Protein AF-A0A3G8WUS6-F1 (afdb_monomer)

Foldseek 3Di:
DQDALVRLLVLLVVLLVQLVVLLVVLLCLLPPDDDQSLVSLVSNLSSLLSLLLSLLSLLCNLCSRVPPDCPVVVVLNPDSLNSNLSLVLLLLLALDFFACPDPPDDGDPDRDDDDDDDPVSVARSDFDQPPVVSDTDDCRVPADSVNSNRVSRRSVRSSVSSVVLSCVCPDPQDPLLSSLSNNLSNCSVPDPDDSVCSVVSLVVSDDDDPSSNVSSVSSVCNHPVPDDPPDD

Mean predicted aligned error: 8.48 Å

Radius of gyration: 18.55 Å; Cα contacts (8 Å, |Δi|>4): 296; chains: 1; bounding box: 63×30×53 Å

Nearest PDB structures (foldseek):
  8oyy-assembly2_B  TM=2.659E-01  e=2.410E+00  synthetic construct

Solvent-accessible surface area (backbone atoms only — not comparable to full-atom values): 12854 Å² total; per-residue (Å²): 119,71,50,49,48,69,55,35,48,53,50,25,54,51,24,46,52,50,16,53,53,30,40,52,54,14,48,47,37,42,72,70,51,89,69,84,23,54,63,19,25,47,36,31,33,55,14,32,29,25,36,8,49,23,45,56,31,40,33,38,35,65,48,22,80,72,44,86,66,47,66,64,61,60,53,50,73,70,35,64,68,60,16,36,54,38,23,61,56,36,46,68,37,20,62,60,74,47,77,67,90,44,102,82,55,75,82,79,88,70,85,77,87,75,82,70,86,58,75,67,70,82,47,64,63,51,74,55,59,41,84,88,76,72,42,77,55,71,58,72,88,80,52,52,58,66,56,35,37,31,57,50,53,32,50,52,34,37,46,51,46,52,51,54,50,50,52,52,66,73,45,94,61,54,70,50,25,47,28,36,56,11,51,50,44,31,48,63,71,74,46,99,73,56,74,88,44,48,68,59,55,49,59,71,66,54,69,94,48,68,52,28,40,49,35,46,52,51,43,47,43,52,36,47,74,84,63,75,84,80,78,130

pLDDT: mean 80.22, std 19.55, range [31.06, 98.5]

Sequence (232 aa):
MNLEKREVLALYNATIDNCFELFKASMHMATSYEGKKYVSLGIAELALEELGKSYSLLAAYSIAHKISNWKLFWKEWRSHDLKASRGFLYEFFCTIRIELNNLTDPLLTEIIPRGKFSVEKEMAFYVDIDKSSRKIHIPGEHISDEEAISRVFSLFGLLNPALKIKDWLNSEEPDQFKNAISDYAYTVLVENVYQQDVPEILDKLKNLDDDYNRALDEIWNLFNPSKPNMEL

Structure (mmCIF, N/CA/C/O backbone):
data_AF-A0A3G8WUS6-F1
#
_entry.id   AF-A0A3G8WUS6-F1
#
loop_
_atom_site.group_PDB
_atom_site.id
_atom_site.type_symbol
_atom_site.label_atom_id
_atom_site.label_alt_id
_atom_site.label_comp_id
_atom_site.label_asym_id
_atom_site.label_entity_id
_atom_site.label_seq_id
_atom_site.pdbx_PDB_ins_code
_atom_site.Cartn_x
_atom_site.Cartn_y
_atom_site.Cartn_z
_atom_site.occupancy
_atom_site.B_iso_or_equiv
_atom_site.auth_seq_id
_atom_site.auth_comp_id
_atom_site.auth_asym_id
_atom_site.auth_atom_id
_atom_site.pdbx_PDB_model_num
ATOM 1 N N . MET A 1 1 ? -9.251 2.735 -21.585 1.00 64.19 1 MET A N 1
ATOM 2 C CA . MET A 1 1 ? -8.479 3.862 -21.030 1.00 64.19 1 MET A CA 1
ATOM 3 C C . MET A 1 1 ? -7.154 3.285 -20.598 1.00 64.19 1 MET A C 1
ATOM 5 O O . MET A 1 1 ? -7.187 2.337 -19.822 1.00 64.19 1 MET A O 1
ATOM 9 N N . ASN A 1 2 ? -6.056 3.767 -21.172 1.00 81.50 2 ASN A N 1
ATOM 10 C CA . ASN A 1 2 ? -4.703 3.382 -20.777 1.00 81.50 2 ASN A CA 1
ATOM 11 C C . ASN A 1 2 ? -4.200 4.483 -19.849 1.00 81.50 2 ASN A C 1
ATOM 13 O O . ASN A 1 2 ? -4.357 5.645 -20.210 1.00 81.50 2 ASN A O 1
ATOM 17 N N . LEU A 1 3 ? -3.681 4.122 -18.677 1.00 86.94 3 LEU A N 1
ATOM 18 C CA . LEU A 1 3 ? -3.080 5.085 -17.759 1.00 86.94 3 LEU A CA 1
ATOM 19 C C . LEU A 1 3 ? -1.574 5.164 -18.001 1.00 86.94 3 LEU A C 1
ATOM 21 O O . LEU A 1 3 ? -0.899 4.139 -18.116 1.00 86.94 3 LEU A O 1
ATOM 25 N N . GLU A 1 4 ? -1.044 6.377 -18.038 1.00 91.19 4 GLU A N 1
ATOM 26 C CA . GLU A 1 4 ? 0.390 6.647 -18.018 1.00 91.19 4 GLU A CA 1
ATOM 27 C C . GLU A 1 4 ? 0.944 6.578 -16.584 1.00 91.19 4 GLU A C 1
ATOM 29 O O . GLU A 1 4 ? 0.210 6.758 -15.609 1.00 91.19 4 GLU A O 1
ATOM 34 N N . LYS A 1 5 ? 2.266 6.395 -16.429 1.00 92.50 5 LYS A N 1
ATOM 35 C CA . LYS A 1 5 ? 2.922 6.362 -15.103 1.00 92.50 5 LYS A CA 1
ATOM 36 C C . LYS A 1 5 ? 2.578 7.583 -14.244 1.00 92.50 5 LYS A C 1
ATOM 38 O O . LYS A 1 5 ? 2.320 7.442 -13.053 1.00 92.50 5 LYS A O 1
ATOM 43 N N . ARG A 1 6 ? 2.532 8.777 -14.850 1.00 94.12 6 ARG A N 1
ATOM 44 C CA . ARG A 1 6 ? 2.175 10.023 -14.149 1.00 94.12 6 ARG A CA 1
ATOM 45 C C . ARG A 1 6 ? 0.747 10.008 -13.600 1.00 94.12 6 ARG A C 1
ATOM 47 O O . ARG A 1 6 ? 0.508 10.546 -12.526 1.00 94.12 6 ARG A O 1
ATOM 54 N N . GLU A 1 7 ? -0.191 9.383 -14.310 1.00 95.06 7 GLU A N 1
ATOM 55 C CA . GLU A 1 7 ? -1.587 9.282 -13.876 1.00 95.06 7 GLU A CA 1
ATOM 56 C C . GLU A 1 7 ? -1.714 8.260 -12.746 1.00 95.06 7 GLU A C 1
ATOM 58 O O . GLU A 1 7 ? -2.402 8.517 -11.761 1.00 95.06 7 GLU A O 1
ATOM 63 N N . VAL A 1 8 ? -0.990 7.139 -12.842 1.00 96.12 8 VAL A N 1
ATOM 64 C CA . VAL A 1 8 ? -0.901 6.150 -11.759 1.00 96.12 8 VAL A CA 1
ATOM 65 C C . VAL A 1 8 ? -0.289 6.769 -10.500 1.00 96.12 8 VAL A C 1
ATOM 67 O O . VAL A 1 8 ? -0.834 6.573 -9.417 1.00 96.12 8 VAL A O 1
ATOM 70 N N . LEU A 1 9 ? 0.775 7.569 -10.629 1.00 97.25 9 LEU A N 1
ATOM 71 C CA . LEU A 1 9 ? 1.388 8.280 -9.501 1.00 97.25 9 LEU A CA 1
ATOM 72 C C . LEU A 1 9 ? 0.441 9.311 -8.878 1.00 97.25 9 LEU A C 1
ATOM 74 O O . LEU A 1 9 ? 0.326 9.382 -7.657 1.00 97.25 9 LEU A O 1
ATOM 78 N N . ALA A 1 10 ? -0.270 10.088 -9.697 1.00 98.00 10 ALA A N 1
ATOM 79 C CA . ALA A 1 10 ? -1.244 11.056 -9.200 1.00 98.00 10 ALA A CA 1
ATOM 80 C C . ALA A 1 10 ? -2.369 10.369 -8.408 1.00 98.00 10 ALA A C 1
ATOM 82 O O . ALA A 1 10 ? -2.734 10.829 -7.325 1.00 98.00 10 ALA A O 1
ATOM 83 N N . LEU A 1 11 ? -2.880 9.240 -8.912 1.00 97.19 11 LEU A N 1
ATOM 84 C CA . LEU A 1 11 ? -3.860 8.424 -8.198 1.00 97.19 11 LEU A CA 1
ATOM 85 C C . LEU A 1 11 ? -3.267 7.839 -6.909 1.00 97.19 11 LEU A C 1
ATOM 87 O O . LEU A 1 11 ? -3.935 7.879 -5.880 1.00 97.19 11 LEU A O 1
ATOM 91 N N . TYR A 1 12 ? -2.027 7.336 -6.949 1.00 98.19 12 TYR A N 1
ATOM 92 C CA . TYR A 1 12 ? -1.339 6.776 -5.782 1.00 98.19 12 TYR A CA 1
ATOM 93 C C . TYR A 1 12 ? -1.263 7.820 -4.666 1.00 98.19 12 TYR A C 1
ATOM 95 O O . TYR A 1 12 ? -1.737 7.581 -3.555 1.00 98.19 12 TYR A O 1
ATOM 103 N N . ASN A 1 13 ? -0.766 9.013 -4.995 1.00 98.44 13 ASN A N 1
ATOM 104 C CA . ASN A 1 13 ? -0.655 10.130 -4.064 1.00 98.44 13 ASN A CA 1
ATOM 105 C C . ASN A 1 13 ? -2.014 10.493 -3.454 1.00 98.44 13 ASN A C 1
ATOM 107 O O . ASN A 1 13 ? -2.124 10.584 -2.234 1.00 98.44 13 ASN A O 1
ATOM 111 N N . ALA A 1 14 ? -3.053 10.621 -4.285 1.00 98.31 14 ALA A N 1
ATOM 112 C CA . ALA A 1 14 ? -4.397 10.952 -3.820 1.00 98.31 14 ALA A CA 1
ATOM 113 C C . ALA A 1 14 ? -4.963 9.895 -2.858 1.00 98.31 14 ALA A C 1
ATOM 115 O O . ALA A 1 14 ? -5.575 10.244 -1.852 1.00 98.31 14 ALA A O 1
ATOM 116 N N . THR A 1 15 ? -4.742 8.606 -3.132 1.00 97.81 15 THR A N 1
ATOM 117 C CA . THR A 1 15 ? -5.201 7.526 -2.243 1.00 97.81 15 THR A CA 1
ATOM 118 C C . THR A 1 15 ? -4.459 7.510 -0.905 1.00 97.81 15 THR A C 1
ATOM 120 O O . THR A 1 15 ? -5.088 7.308 0.131 1.00 97.81 15 THR A O 1
ATOM 123 N N . ILE A 1 16 ? -3.155 7.813 -0.886 1.00 98.12 16 ILE A N 1
ATOM 124 C CA . ILE A 1 16 ? -2.399 7.960 0.368 1.00 98.12 16 ILE A CA 1
ATOM 125 C C . ILE A 1 16 ? -2.900 9.164 1.175 1.00 98.12 16 ILE A C 1
ATOM 127 O O . ILE A 1 16 ? -3.104 9.046 2.381 1.00 98.12 16 ILE A O 1
ATOM 131 N N . ASP A 1 17 ? -3.148 10.301 0.521 1.00 97.94 17 ASP A N 1
ATOM 132 C CA . ASP A 1 17 ? -3.648 11.506 1.192 1.00 97.94 17 ASP A CA 1
ATOM 133 C C . ASP A 1 17 ? -5.046 11.285 1.780 1.00 97.94 17 ASP A C 1
ATOM 135 O O . ASP A 1 17 ? -5.283 11.590 2.949 1.00 97.94 17 ASP A O 1
ATOM 139 N N . ASN A 1 18 ? -5.948 10.656 1.021 1.00 97.69 18 ASN A N 1
ATOM 140 C CA . ASN A 1 18 ? -7.266 10.267 1.522 1.00 97.69 18 ASN A CA 1
ATOM 141 C C . ASN A 1 18 ? -7.161 9.315 2.719 1.00 97.69 18 ASN A C 1
ATOM 143 O O . ASN A 1 18 ? -7.852 9.512 3.719 1.00 97.69 18 ASN A O 1
ATOM 147 N N . CYS A 1 19 ? -6.296 8.298 2.635 1.00 96.62 19 CYS A N 1
ATOM 148 C CA . CYS A 1 19 ? -6.050 7.367 3.733 1.00 96.62 19 CYS A CA 1
ATOM 149 C C . CYS A 1 19 ? -5.601 8.110 4.998 1.00 96.62 19 CYS A C 1
ATOM 151 O O . CYS A 1 19 ? -6.153 7.883 6.074 1.00 96.62 19 CYS A O 1
ATOM 153 N N . PHE A 1 20 ? -4.654 9.042 4.870 1.00 96.06 20 PHE A N 1
ATOM 154 C CA . PHE A 1 20 ? -4.134 9.808 5.997 1.00 96.06 20 PHE A CA 1
ATOM 155 C C . PHE A 1 20 ? -5.192 10.722 6.636 1.00 96.06 20 PHE A C 1
ATOM 157 O O . PHE A 1 20 ? -5.295 10.784 7.864 1.00 96.06 20 PHE A O 1
ATOM 164 N N . GLU A 1 21 ? -6.020 11.401 5.836 1.00 97.31 21 GLU A N 1
ATOM 165 C CA . GLU A 1 21 ? -7.131 12.211 6.356 1.00 97.31 21 GLU A CA 1
ATOM 166 C C . GLU A 1 21 ? -8.190 11.356 7.067 1.00 97.31 21 GLU A C 1
ATOM 168 O O . GLU A 1 21 ? -8.636 11.706 8.164 1.00 97.31 21 GLU A O 1
ATOM 173 N N . LEU A 1 22 ? -8.553 10.203 6.495 1.00 96.06 22 LEU A N 1
ATOM 174 C CA . LEU A 1 22 ? -9.490 9.260 7.112 1.00 96.06 22 LEU A CA 1
ATOM 175 C C . LEU A 1 22 ? -8.925 8.673 8.408 1.00 96.06 22 LEU A C 1
ATOM 177 O O . LEU A 1 22 ? -9.640 8.595 9.406 1.00 96.06 22 LEU A O 1
ATOM 181 N N . PHE A 1 23 ? -7.637 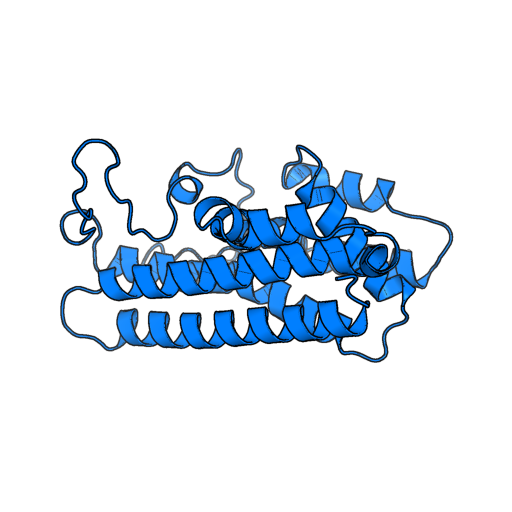8.332 8.437 1.00 94.00 23 PHE A N 1
ATOM 182 C CA . PHE A 1 23 ? -6.955 7.889 9.649 1.00 94.00 23 PHE A CA 1
ATOM 183 C C . PHE A 1 23 ? -7.005 8.959 10.745 1.00 94.00 23 PHE A C 1
ATOM 185 O O . PHE A 1 23 ? -7.402 8.655 11.868 1.00 94.00 23 PHE A O 1
ATOM 192 N N . LYS A 1 24 ? -6.696 10.226 10.432 1.00 93.94 24 LYS A N 1
ATOM 193 C CA . LYS A 1 24 ? -6.814 11.331 11.401 1.00 93.94 24 LYS A CA 1
ATOM 194 C C . LYS A 1 24 ? -8.241 11.494 11.921 1.00 93.94 24 LYS A C 1
ATOM 196 O O . LYS A 1 24 ? -8.433 11.666 13.123 1.00 93.94 24 LYS A O 1
ATOM 201 N N . ALA A 1 25 ? -9.238 11.420 11.041 1.00 93.88 25 ALA A N 1
ATOM 202 C CA . ALA A 1 25 ? -10.644 11.496 11.430 1.00 93.88 25 ALA A CA 1
ATOM 203 C C . ALA A 1 25 ? -11.053 10.322 12.337 1.00 93.88 25 ALA A C 1
ATOM 205 O O . ALA A 1 25 ? -11.724 10.521 13.351 1.00 93.88 25 ALA A O 1
ATOM 206 N N . SER A 1 26 ? -10.603 9.110 12.010 1.00 91.81 26 SER A N 1
ATOM 207 C CA . SER A 1 26 ? -10.824 7.903 12.806 1.00 91.81 26 SER A CA 1
ATOM 208 C C . SER A 1 26 ? -10.168 8.011 14.187 1.00 91.81 26 SER A C 1
ATOM 210 O O . SER A 1 26 ? -10.821 7.790 15.206 1.00 91.81 26 SER A O 1
ATOM 212 N N . MET A 1 27 ? -8.913 8.460 14.241 1.00 89.88 27 MET A N 1
ATOM 213 C CA . MET A 1 27 ? -8.174 8.718 15.478 1.00 89.88 27 MET A CA 1
ATOM 214 C C . MET A 1 27 ? -8.843 9.777 16.349 1.00 89.88 27 MET A C 1
ATOM 216 O O . MET A 1 27 ? -8.963 9.603 17.563 1.00 89.88 27 MET A O 1
ATOM 220 N N . HIS A 1 28 ? -9.314 10.868 15.746 1.00 91.12 28 HIS A N 1
ATOM 221 C CA . HIS A 1 28 ? -10.052 11.901 16.463 1.00 91.12 28 HIS A CA 1
ATOM 222 C C . HIS A 1 28 ? -11.347 11.337 17.062 1.00 91.12 28 HIS A C 1
ATOM 224 O O . HIS A 1 28 ? -11.605 11.533 18.248 1.00 91.12 28 HIS A O 1
ATOM 230 N N . MET A 1 29 ? -12.106 10.556 16.287 1.00 89.44 29 MET A N 1
ATOM 231 C CA . MET A 1 29 ? -13.306 9.868 16.769 1.00 89.44 29 MET A CA 1
ATOM 232 C C . MET A 1 29 ? -12.991 8.910 17.930 1.00 89.44 29 MET A C 1
ATOM 234 O O . MET A 1 29 ? -13.696 8.904 18.932 1.00 89.44 29 MET A O 1
ATOM 238 N N . ALA A 1 30 ? -11.905 8.138 17.838 1.00 86.44 30 ALA A N 1
ATOM 239 C CA . ALA A 1 30 ? -11.518 7.173 18.869 1.00 86.44 30 ALA A CA 1
ATOM 240 C C . ALA A 1 30 ? -11.027 7.836 20.175 1.00 86.44 30 ALA A C 1
ATOM 242 O O . ALA A 1 30 ? -11.173 7.287 21.267 1.00 86.44 30 ALA A O 1
ATOM 243 N N . THR A 1 31 ? -10.425 9.020 20.096 1.00 85.38 31 THR A N 1
ATOM 244 C CA . THR A 1 31 ? -9.782 9.661 21.259 1.00 85.38 31 THR A CA 1
ATOM 245 C C . THR A 1 31 ? -10.619 10.763 21.894 1.00 85.38 31 THR A C 1
ATOM 247 O O . THR A 1 31 ? -10.503 10.981 23.095 1.00 85.38 31 THR A O 1
ATOM 250 N N . SER A 1 32 ? -11.454 11.449 21.112 1.00 84.88 32 SER A N 1
ATOM 251 C CA . SER A 1 32 ? -12.133 12.680 21.537 1.00 84.88 32 SER A CA 1
ATOM 252 C C . SER A 1 32 ? -13.646 12.531 21.707 1.00 84.88 32 SER A C 1
ATOM 254 O O . SER A 1 32 ? -14.268 13.403 22.306 1.00 84.88 32 SER A O 1
ATOM 256 N N . TYR A 1 33 ? -14.257 11.466 21.179 1.00 82.06 33 TYR A N 1
ATOM 257 C CA . TYR A 1 33 ? -15.698 11.248 21.302 1.00 82.06 33 TYR A CA 1
ATOM 258 C C . TYR A 1 33 ? -16.035 10.493 22.596 1.00 82.06 33 TYR A C 1
ATOM 260 O O . TYR A 1 33 ? -15.493 9.417 22.856 1.00 82.06 33 TYR A O 1
ATOM 268 N N . GLU A 1 34 ? -16.945 11.050 23.400 1.00 75.44 34 GLU A N 1
ATOM 269 C CA . GLU A 1 34 ? -17.513 10.376 24.570 1.00 75.44 34 GLU A CA 1
ATOM 270 C C . GLU A 1 34 ? -18.666 9.459 24.137 1.00 75.44 34 GLU A C 1
ATOM 272 O O . GLU A 1 34 ? -19.641 9.902 23.527 1.00 75.44 34 GLU A O 1
ATOM 277 N N . GLY A 1 35 ? -18.567 8.168 24.456 1.00 73.12 35 GLY A N 1
ATOM 278 C CA . GLY A 1 35 ? -19.546 7.155 24.072 1.00 73.12 35 GLY A CA 1
ATOM 279 C C . GLY A 1 35 ? -18.964 6.128 23.106 1.00 73.12 35 GLY A C 1
ATOM 280 O O . GLY A 1 35 ? -17.773 5.869 23.101 1.00 73.12 35 GLY A O 1
ATOM 281 N N . LYS A 1 36 ? -19.826 5.514 22.296 1.00 69.31 36 LYS A N 1
ATOM 282 C CA . LYS A 1 36 ? -19.523 4.341 21.463 1.00 69.31 36 LYS A CA 1
ATOM 283 C C . LYS A 1 36 ? -18.401 4.589 20.435 1.00 69.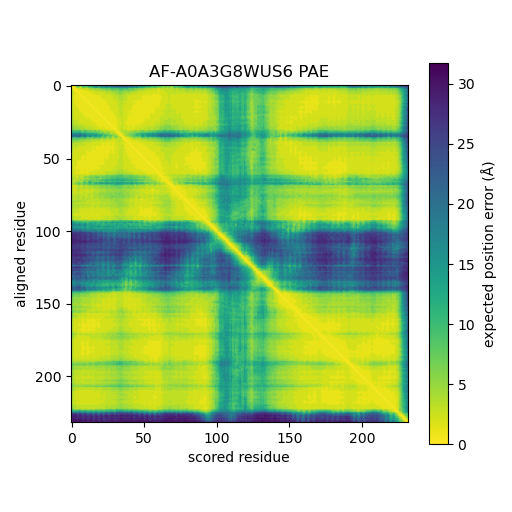31 36 LYS A C 1
ATOM 285 O O . LYS A 1 36 ? -18.679 5.056 19.328 1.00 69.31 36 LYS A O 1
ATOM 290 N N . LYS A 1 37 ? -17.158 4.199 20.751 1.00 80.25 37 LYS A N 1
ATOM 291 C CA . LYS A 1 37 ? -15.988 4.454 19.888 1.00 80.25 37 LYS A CA 1
ATOM 292 C C . LYS A 1 37 ? -15.916 3.592 18.639 1.00 80.25 37 LYS A C 1
ATOM 294 O O . LYS A 1 37 ? -15.211 3.968 17.715 1.00 80.25 37 LYS A O 1
ATOM 299 N N . TYR A 1 38 ? -16.686 2.507 18.538 1.00 77.50 38 TYR A N 1
ATOM 300 C CA . TYR A 1 38 ? -16.677 1.619 17.364 1.00 77.50 38 TYR A CA 1
ATOM 301 C C . TYR A 1 38 ? -16.958 2.330 16.026 1.00 77.50 38 TYR A C 1
ATOM 303 O O . TYR A 1 38 ? -16.646 1.788 14.972 1.00 77.50 38 TYR A O 1
ATOM 311 N N . VAL A 1 39 ? -17.542 3.537 16.029 1.00 80.31 39 VAL A N 1
ATOM 312 C CA . VAL A 1 39 ? -17.723 4.344 14.808 1.00 80.31 39 VAL A CA 1
ATOM 313 C C . VAL A 1 39 ? -16.378 4.732 14.183 1.00 80.31 39 VAL A C 1
ATOM 315 O O . VAL A 1 39 ? -16.282 4.815 12.958 1.00 80.31 39 VAL A O 1
ATOM 318 N N . SER A 1 40 ? -15.325 4.912 14.990 1.00 86.75 40 SER A N 1
ATOM 319 C CA . SER A 1 40 ? -13.970 5.147 14.479 1.00 86.75 40 SER A CA 1
ATOM 320 C C . SER A 1 40 ? -13.507 4.009 13.576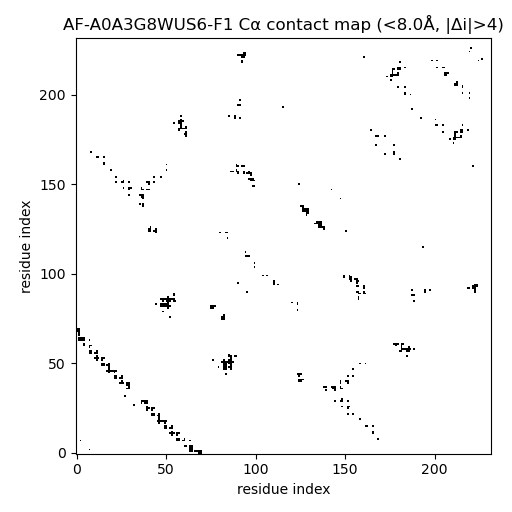 1.00 86.75 40 SER A C 1
ATOM 322 O O . SER A 1 40 ? -12.829 4.263 12.583 1.00 86.75 40 SER A O 1
ATOM 324 N N . LEU A 1 41 ? -13.936 2.779 13.857 1.00 82.81 41 LEU A N 1
ATOM 325 C CA . LEU A 1 41 ? -13.537 1.600 13.108 1.00 82.81 41 LEU A CA 1
ATOM 326 C C . LEU A 1 41 ? -14.113 1.566 11.689 1.00 82.81 41 LEU A C 1
ATOM 328 O O . LEU A 1 41 ? -13.421 1.165 10.760 1.00 82.81 41 LEU A O 1
ATOM 332 N N . GLY A 1 42 ? -15.322 2.093 11.482 1.00 82.56 42 GLY A N 1
ATOM 333 C CA . GLY A 1 42 ? -15.865 2.275 10.133 1.00 82.56 42 GLY A CA 1
ATOM 334 C C . GLY A 1 42 ? -15.061 3.290 9.312 1.00 82.56 42 GLY A C 1
ATOM 335 O O . GLY A 1 42 ? -14.844 3.101 8.119 1.00 82.56 42 GLY A O 1
ATOM 336 N N . ILE A 1 43 ? -14.566 4.355 9.951 1.00 89.81 43 ILE A N 1
ATOM 337 C CA . ILE A 1 43 ? -13.693 5.344 9.295 1.00 89.81 43 ILE A CA 1
ATOM 338 C C . ILE A 1 43 ? -12.300 4.743 9.037 1.00 89.81 43 ILE A C 1
ATOM 340 O O . ILE A 1 43 ? -11.715 4.980 7.982 1.00 89.81 43 ILE A O 1
ATOM 344 N N . ALA A 1 44 ? -11.791 3.936 9.973 1.00 88.88 44 ALA A N 1
ATOM 345 C CA . ALA A 1 44 ? -10.534 3.203 9.830 1.00 88.88 44 ALA A CA 1
ATOM 346 C C . ALA A 1 44 ? -10.593 2.222 8.655 1.00 88.88 44 ALA A C 1
ATOM 348 O O . ALA A 1 44 ? -9.636 2.118 7.895 1.00 88.88 44 ALA A O 1
ATOM 349 N N . GLU A 1 45 ? -11.733 1.563 8.453 1.00 87.06 45 GLU A N 1
ATOM 350 C CA . GLU A 1 45 ? -11.935 0.670 7.316 1.00 87.06 45 GLU A CA 1
ATOM 351 C C . GLU A 1 45 ? -11.859 1.416 5.982 1.00 87.06 45 GLU A C 1
ATOM 353 O O . GLU A 1 45 ? -11.147 1.000 5.072 1.00 87.06 45 GLU A O 1
ATOM 358 N N . LEU A 1 46 ? -12.507 2.580 5.878 1.00 91.19 46 LEU A N 1
ATOM 359 C CA . LEU A 1 46 ? -12.381 3.420 4.684 1.00 91.19 46 LEU A CA 1
ATOM 360 C C . LEU A 1 46 ? -10.930 3.864 4.455 1.00 91.19 46 LEU A C 1
ATOM 362 O O . LEU A 1 46 ? -10.476 3.897 3.310 1.00 91.19 46 LEU A O 1
ATOM 366 N N . ALA A 1 47 ? -10.189 4.176 5.523 1.00 93.81 47 ALA A N 1
ATOM 367 C CA . ALA A 1 47 ? -8.765 4.483 5.421 1.00 93.81 47 ALA A CA 1
ATOM 368 C C . ALA A 1 47 ? -7.974 3.280 4.880 1.00 93.81 47 ALA A C 1
ATOM 370 O O . ALA A 1 47 ? -7.162 3.441 3.968 1.00 93.81 47 ALA A O 1
ATOM 371 N N . LEU A 1 48 ? -8.241 2.073 5.387 1.00 91.25 48 LEU A N 1
ATOM 372 C CA . LEU A 1 48 ? -7.606 0.837 4.929 1.00 91.25 48 LEU A CA 1
ATOM 373 C C . LEU A 1 48 ? -7.915 0.549 3.454 1.00 91.25 48 LEU A C 1
ATOM 375 O O . LEU A 1 48 ? -7.031 0.138 2.705 1.00 91.25 48 LEU A O 1
ATOM 379 N N . GLU A 1 49 ? -9.143 0.804 3.002 1.00 92.62 49 GLU A N 1
ATOM 380 C CA . GLU A 1 49 ? -9.506 0.665 1.594 1.00 92.62 49 GLU A CA 1
ATOM 381 C C . GLU A 1 49 ? -8.733 1.632 0.687 1.00 92.62 49 GLU A C 1
ATOM 383 O O . GLU A 1 49 ? -8.304 1.240 -0.401 1.00 92.62 49 GLU A O 1
ATOM 388 N N . GLU A 1 50 ? -8.558 2.891 1.101 1.00 96.12 50 GLU A N 1
ATOM 389 C CA . GLU A 1 50 ? -7.728 3.857 0.371 1.00 96.12 50 GLU A CA 1
ATOM 390 C C . GLU A 1 50 ? -6.262 3.405 0.322 1.00 96.12 50 GLU A C 1
ATOM 392 O O . GLU A 1 50 ? -5.644 3.439 -0.742 1.00 96.12 50 GLU A O 1
ATOM 397 N N . LEU A 1 51 ? -5.739 2.862 1.423 1.00 95.62 51 LEU A N 1
ATOM 398 C CA . LEU A 1 51 ? -4.403 2.265 1.463 1.00 95.62 51 LEU A CA 1
ATOM 399 C C . LEU A 1 51 ? -4.282 1.037 0.540 1.00 95.62 51 LEU A C 1
ATOM 401 O O . LEU A 1 51 ? -3.287 0.817 -0.143 1.00 95.62 51 LEU A O 1
ATOM 405 N N . GLY A 1 52 ? -5.329 0.227 0.439 1.00 93.88 52 GLY A N 1
ATOM 406 C CA . GLY A 1 52 ? -5.384 -0.881 -0.509 1.00 93.88 52 GLY A CA 1
ATOM 407 C C . GLY A 1 52 ? -5.370 -0.467 -1.976 1.00 93.88 52 GLY A C 1
ATOM 408 O O . GLY A 1 52 ? -4.753 -1.120 -2.831 1.00 93.88 52 GLY A O 1
ATOM 409 N N . LYS A 1 53 ? -6.057 0.637 -2.286 1.00 95.75 53 LYS A N 1
ATOM 410 C CA . LYS A 1 53 ? -6.016 1.252 -3.616 1.00 95.75 53 LYS A CA 1
ATOM 411 C C . LYS A 1 53 ? -4.610 1.753 -3.928 1.00 95.75 53 LYS A C 1
ATOM 413 O O . LYS A 1 53 ? -4.1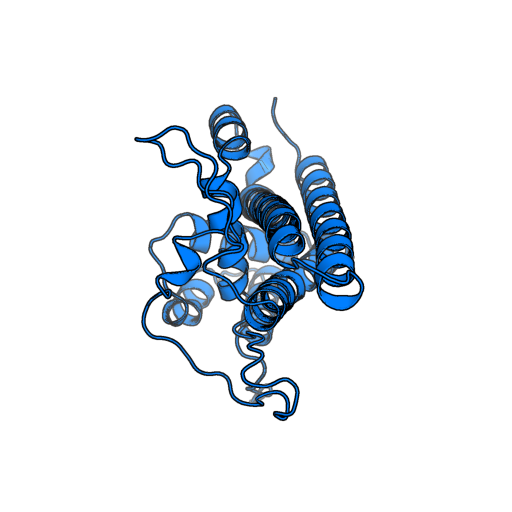33 1.483 -5.031 1.00 95.75 53 LYS A O 1
ATOM 418 N N . SER A 1 54 ? -3.936 2.402 -2.973 1.00 97.88 54 SER A N 1
ATOM 419 C CA . SER A 1 54 ? -2.556 2.861 -3.166 1.00 97.88 54 SER A CA 1
ATOM 420 C C . SER A 1 54 ? -1.623 1.692 -3.468 1.00 97.88 54 SER A C 1
ATOM 422 O O . SER A 1 54 ? -0.863 1.761 -4.430 1.00 97.88 54 SER A O 1
ATOM 424 N N . TYR A 1 55 ? -1.753 0.564 -2.765 1.00 97.38 55 TYR A N 1
ATOM 425 C CA . TYR A 1 55 ? -0.952 -0.628 -3.061 1.00 97.38 55 TYR A CA 1
ATOM 426 C C . TYR A 1 55 ? -1.210 -1.175 -4.475 1.00 97.38 55 TYR A C 1
ATOM 428 O O . TYR A 1 55 ? -0.281 -1.519 -5.205 1.00 97.38 55 TYR A O 1
ATOM 436 N N . SER A 1 56 ? -2.475 -1.205 -4.907 1.00 96.25 56 SER A N 1
ATOM 437 C CA . SER A 1 56 ? -2.838 -1.647 -6.264 1.00 96.25 56 SER A CA 1
ATOM 438 C C . SER A 1 56 ? -2.218 -0.755 -7.348 1.00 96.25 56 SER A C 1
ATOM 440 O O . SER A 1 56 ? -1.814 -1.245 -8.400 1.00 96.25 56 SER A O 1
ATOM 442 N N . LEU A 1 57 ? -2.147 0.557 -7.103 1.00 97.56 57 LEU A N 1
ATOM 443 C CA . LEU A 1 57 ? -1.513 1.521 -8.009 1.00 97.56 57 LEU A CA 1
ATOM 444 C C . LEU A 1 57 ? 0.005 1.373 -8.006 1.00 97.56 57 LEU A C 1
ATOM 446 O O . LEU A 1 57 ? 0.611 1.398 -9.074 1.00 97.56 57 LEU A O 1
ATOM 450 N N . LEU A 1 58 ? 0.601 1.164 -6.829 1.00 98.12 58 LEU A N 1
ATOM 451 C CA . LEU A 1 58 ? 2.028 0.903 -6.680 1.00 98.12 58 LEU A CA 1
ATOM 452 C C . LEU A 1 58 ? 2.446 -0.317 -7.503 1.00 98.12 58 LEU A C 1
ATOM 454 O O . LEU A 1 58 ? 3.369 -0.218 -8.301 1.00 98.12 58 LEU A O 1
ATOM 458 N N . ALA A 1 59 ? 1.717 -1.429 -7.396 1.00 96.56 59 ALA A N 1
ATOM 459 C CA . ALA A 1 59 ? 1.972 -2.646 -8.169 1.00 96.56 59 ALA A CA 1
ATOM 460 C C . ALA A 1 59 ? 1.783 -2.468 -9.690 1.00 96.56 59 ALA A C 1
ATOM 462 O O . ALA A 1 59 ? 2.338 -3.222 -10.483 1.00 96.56 59 ALA A O 1
ATOM 463 N N . ALA A 1 60 ? 0.992 -1.485 -10.125 1.00 95.88 60 ALA A N 1
ATOM 464 C CA . ALA A 1 60 ? 0.756 -1.217 -11.543 1.00 95.88 60 ALA A CA 1
ATOM 465 C C . ALA A 1 60 ? 1.705 -0.158 -12.136 1.00 95.88 60 ALA A C 1
ATOM 467 O O . ALA A 1 60 ? 1.710 0.032 -13.353 1.00 95.88 60 ALA A O 1
ATOM 468 N N . TYR A 1 61 ? 2.478 0.552 -11.308 1.00 96.75 61 TYR A N 1
ATOM 469 C CA . TYR A 1 61 ? 3.233 1.740 -11.709 1.00 96.75 61 TYR A CA 1
ATOM 470 C C . TYR A 1 61 ? 4.276 1.466 -12.807 1.00 96.75 61 TYR A C 1
ATOM 472 O O . TYR A 1 61 ? 4.225 2.103 -13.862 1.00 96.75 61 TYR A O 1
ATOM 480 N N . SER A 1 62 ? 5.183 0.502 -12.630 1.00 94.19 62 SER A N 1
ATOM 481 C CA . SER A 1 62 ? 6.250 0.196 -13.599 1.00 94.19 62 SER A CA 1
ATOM 482 C C . SER A 1 62 ? 5.690 -0.291 -14.943 1.00 94.19 62 SER A C 1
ATOM 484 O O . SER A 1 62 ? 6.203 0.055 -16.015 1.00 94.19 62 SER A O 1
ATOM 486 N N . ILE A 1 63 ? 4.582 -1.037 -14.899 1.00 90.12 63 ILE A N 1
ATOM 487 C CA . ILE A 1 63 ? 3.942 -1.676 -16.054 1.00 90.12 63 ILE A CA 1
ATOM 488 C C . ILE A 1 63 ? 2.765 -0.888 -16.638 1.00 90.12 63 ILE A C 1
ATOM 490 O O . ILE A 1 63 ? 2.132 -1.379 -17.570 1.00 90.12 63 ILE A O 1
ATOM 494 N N . ALA A 1 64 ? 2.474 0.327 -16.160 1.00 86.94 64 ALA A N 1
ATOM 495 C CA . ALA A 1 64 ? 1.274 1.082 -16.542 1.00 86.94 64 ALA A CA 1
ATOM 496 C C . ALA A 1 64 ? 1.087 1.189 -18.070 1.00 86.94 64 ALA A C 1
ATOM 498 O O . ALA A 1 64 ? 0.016 0.902 -18.607 1.00 86.94 64 ALA A O 1
ATOM 499 N N . HIS A 1 65 ? 2.180 1.484 -18.780 1.00 81.44 65 HIS A N 1
ATOM 500 C CA . HIS A 1 65 ? 2.237 1.588 -20.242 1.00 81.44 65 HIS A CA 1
ATOM 501 C C . HIS A 1 65 ? 2.055 0.247 -20.981 1.00 81.44 65 HIS A C 1
ATOM 503 O O . HIS A 1 65 ? 1.711 0.239 -22.161 1.00 81.44 65 HIS A O 1
ATOM 509 N N . LYS A 1 66 ? 2.287 -0.887 -20.306 1.00 83.50 66 LYS A N 1
ATOM 510 C CA . LYS A 1 66 ? 2.122 -2.248 -20.848 1.00 83.50 66 LYS A CA 1
ATOM 511 C C . LYS A 1 66 ? 0.701 -2.783 -20.648 1.00 83.50 66 LYS A C 1
ATOM 513 O O . LYS A 1 66 ? 0.307 -3.730 -21.328 1.00 83.50 66 LYS A O 1
ATOM 518 N N . ILE A 1 67 ? -0.085 -2.191 -19.743 1.00 84.38 67 ILE A N 1
ATOM 519 C CA . ILE A 1 67 ? -1.469 -2.601 -19.490 1.00 84.38 67 ILE A CA 1
ATOM 520 C C . ILE A 1 67 ? -2.363 -2.064 -20.611 1.00 84.38 67 ILE A C 1
ATOM 522 O O . ILE A 1 67 ? -2.788 -0.909 -20.617 1.00 84.38 67 ILE A O 1
ATOM 526 N N . SER A 1 68 ? -2.696 -2.946 -21.551 1.00 79.50 68 SER A N 1
ATOM 527 C CA . SER A 1 68 ? -3.587 -2.646 -22.678 1.00 79.50 68 SER A CA 1
ATOM 528 C C . SER A 1 68 ? -5.068 -2.570 -22.286 1.00 79.50 68 SER A C 1
ATOM 530 O O . SER A 1 68 ? -5.883 -2.035 -23.038 1.00 79.50 68 SER A O 1
ATOM 532 N N . ASN A 1 69 ? -5.444 -3.109 -21.118 1.00 83.12 69 ASN A N 1
ATOM 533 C CA . ASN A 1 69 ? -6.824 -3.119 -20.647 1.00 83.12 69 ASN A CA 1
ATOM 534 C C . ASN A 1 69 ? -6.937 -3.038 -19.117 1.00 83.12 69 ASN A C 1
ATOM 536 O O . ASN A 1 69 ? -6.770 -4.023 -18.402 1.00 83.12 69 ASN A O 1
ATOM 540 N N . TRP A 1 70 ? -7.358 -1.874 -18.630 1.00 90.31 70 TRP A N 1
ATOM 541 C CA . TRP A 1 70 ? -7.568 -1.595 -17.208 1.00 90.31 70 TRP A CA 1
ATOM 542 C C . TRP A 1 70 ? -8.902 -2.119 -16.642 1.00 90.31 70 TRP A C 1
ATOM 544 O O . TRP A 1 70 ? -9.238 -1.851 -15.492 1.00 90.31 70 TRP A O 1
ATOM 554 N N . LYS A 1 71 ? -9.707 -2.861 -17.415 1.00 90.00 71 LYS A N 1
ATOM 555 C CA . LYS A 1 71 ? -11.035 -3.329 -16.974 1.00 90.00 71 LYS A CA 1
ATOM 556 C C . LYS A 1 71 ? -10.975 -4.189 -15.710 1.00 90.00 71 LYS A C 1
ATOM 558 O O . LYS A 1 71 ? -11.851 -4.048 -14.860 1.00 90.00 71 LYS A O 1
ATOM 563 N N . LEU A 1 72 ? -9.981 -5.073 -15.597 1.00 86.94 72 LEU A N 1
ATOM 564 C CA . LEU A 1 72 ? -9.819 -5.904 -14.402 1.00 86.94 72 LEU A CA 1
ATOM 565 C C . LEU A 1 72 ? -9.443 -5.042 -13.194 1.00 86.94 72 LEU A C 1
ATOM 567 O O . LEU A 1 72 ? -10.139 -5.100 -12.186 1.00 86.94 72 LEU A O 1
ATOM 571 N N . PHE A 1 73 ? -8.454 -4.159 -13.350 1.00 90.25 73 PHE A N 1
ATOM 572 C CA . PHE A 1 73 ? -8.061 -3.197 -12.321 1.00 90.25 73 PHE A CA 1
ATOM 573 C C . PHE A 1 73 ? -9.261 -2.395 -11.795 1.00 90.25 73 PHE A C 1
ATOM 575 O O . PHE A 1 73 ? -9.516 -2.360 -10.597 1.00 90.25 73 PHE A O 1
ATOM 582 N N . TRP A 1 74 ? -10.082 -1.820 -12.682 1.00 91.12 74 TRP A N 1
ATOM 583 C CA . TRP A 1 74 ? -11.258 -1.042 -12.272 1.00 91.12 74 TRP A CA 1
ATOM 584 C C . TRP A 1 74 ? -12.404 -1.879 -11.700 1.00 91.12 74 TRP A C 1
ATOM 586 O O . TRP A 1 74 ? -13.245 -1.347 -10.973 1.00 91.12 74 TRP A O 1
ATOM 596 N N . LYS A 1 75 ? -12.476 -3.171 -12.034 1.00 89.69 75 LYS A N 1
ATOM 597 C CA . LYS A 1 75 ? -13.406 -4.107 -11.391 1.00 89.69 75 LYS A CA 1
ATOM 598 C C . LYS A 1 75 ? -12.969 -4.358 -9.947 1.00 89.69 75 LYS A C 1
ATOM 600 O O . LYS A 1 75 ? -13.792 -4.257 -9.044 1.00 89.69 75 LYS A O 1
ATOM 605 N N . GLU A 1 76 ? -11.687 -4.641 -9.746 1.00 86.31 76 GLU A N 1
ATOM 606 C CA . GLU A 1 76 ? -11.074 -4.873 -8.436 1.00 86.31 76 GLU A CA 1
ATOM 607 C C . GLU A 1 76 ? -11.126 -3.631 -7.543 1.00 86.31 76 GLU A C 1
ATOM 609 O O . GLU A 1 76 ? -11.466 -3.733 -6.371 1.00 86.31 76 GLU A O 1
ATOM 614 N N . TRP A 1 77 ? -10.938 -2.443 -8.124 1.00 86.00 77 TRP A N 1
ATOM 615 C CA . TRP A 1 77 ? -11.063 -1.146 -7.450 1.00 86.00 77 TRP A CA 1
ATOM 616 C C . TRP A 1 77 ? -12.407 -0.939 -6.729 1.00 86.00 77 TRP A C 1
ATOM 618 O O . TRP A 1 77 ? -12.513 -0.148 -5.793 1.00 86.00 77 TRP A O 1
ATOM 628 N N . ARG A 1 78 ? -13.469 -1.627 -7.166 1.00 86.38 78 ARG A N 1
ATOM 629 C CA . ARG A 1 78 ? -14.814 -1.530 -6.572 1.00 86.38 78 ARG A CA 1
ATOM 630 C C . ARG A 1 78 ? -15.080 -2.585 -5.497 1.00 86.38 78 ARG A C 1
ATOM 632 O O . ARG A 1 78 ? -16.126 -2.525 -4.862 1.00 86.38 78 ARG A O 1
ATOM 639 N N . SER A 1 79 ? -14.179 -3.544 -5.296 1.00 85.50 79 SER A N 1
ATOM 640 C CA . SER A 1 79 ? -14.322 -4.576 -4.268 1.00 85.50 79 SER A CA 1
ATOM 641 C C . SER A 1 79 ? -13.783 -4.059 -2.937 1.00 85.50 79 SER A C 1
ATOM 643 O O . SER A 1 79 ? -12.596 -3.769 -2.829 1.00 85.50 79 SER A O 1
ATOM 645 N N . HIS A 1 80 ? -14.663 -3.909 -1.944 1.00 83.00 80 HIS A N 1
ATOM 646 C CA . HIS A 1 80 ? -14.301 -3.487 -0.585 1.00 83.00 80 HIS A CA 1
ATOM 647 C C . HIS A 1 80 ? -13.279 -4.445 0.033 1.00 83.00 80 HIS A C 1
ATOM 649 O O . HIS A 1 80 ? -12.157 -4.026 0.299 1.00 83.00 80 HIS A O 1
ATOM 655 N N . ASP A 1 81 ? -13.616 -5.735 0.085 1.00 79.56 81 ASP A N 1
ATOM 656 C CA . ASP A 1 81 ? -12.767 -6.797 0.633 1.00 79.56 81 ASP A CA 1
ATOM 657 C C . ASP A 1 81 ? -11.359 -6.798 0.017 1.00 79.56 81 ASP A C 1
ATOM 659 O O . ASP A 1 81 ? -10.360 -6.826 0.731 1.00 79.56 81 ASP A O 1
ATOM 663 N N . LEU A 1 82 ? -11.267 -6.709 -1.316 1.00 82.62 82 LEU A N 1
ATOM 664 C CA . LEU A 1 82 ? -9.985 -6.757 -2.018 1.00 82.62 82 LEU A CA 1
ATOM 665 C C . LEU A 1 82 ? -9.139 -5.499 -1.801 1.00 82.62 82 LEU A C 1
ATOM 667 O O . LEU A 1 82 ? -7.913 -5.581 -1.763 1.00 82.62 82 LEU A O 1
ATOM 671 N N . LYS A 1 83 ? -9.768 -4.323 -1.684 1.00 87.44 83 LYS A N 1
ATOM 672 C CA . LYS A 1 83 ? -9.047 -3.102 -1.313 1.00 87.44 83 LYS A CA 1
ATOM 673 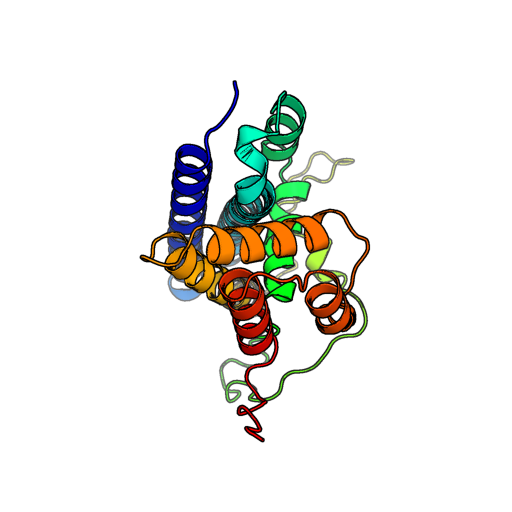C C . LYS A 1 83 ? -8.504 -3.256 0.104 1.00 87.44 83 LYS A C 1
ATOM 675 O O . LYS A 1 83 ? -7.296 -3.193 0.289 1.00 87.44 83 LYS A O 1
ATOM 680 N N . ALA A 1 84 ? -9.366 -3.539 1.074 1.00 82.06 84 ALA A N 1
ATOM 681 C CA . ALA A 1 84 ? -8.968 -3.661 2.470 1.00 82.06 84 ALA A CA 1
ATOM 682 C C . ALA A 1 84 ? -7.833 -4.683 2.666 1.00 82.06 84 ALA A C 1
ATOM 684 O O . ALA A 1 84 ? -6.809 -4.371 3.275 1.00 82.06 84 ALA A O 1
ATOM 685 N N . SER A 1 85 ? -7.943 -5.865 2.045 1.00 83.19 85 SER A N 1
ATOM 686 C CA . SER A 1 85 ? -6.914 -6.908 2.137 1.00 83.19 85 SER A CA 1
ATOM 687 C C . SER A 1 85 ? -5.558 -6.456 1.586 1.00 83.19 85 SER A C 1
ATOM 689 O O . SER A 1 85 ? -4.518 -6.793 2.147 1.00 83.19 85 SER A O 1
ATOM 691 N N . ARG A 1 86 ? -5.547 -5.673 0.498 1.00 89.62 86 ARG A N 1
ATOM 692 C CA . ARG A 1 86 ? -4.311 -5.157 -0.112 1.00 89.62 86 ARG A CA 1
ATOM 693 C C . ARG A 1 86 ? -3.617 -4.108 0.751 1.00 89.62 86 ARG A C 1
ATOM 695 O O . ARG A 1 86 ? -2.399 -4.003 0.674 1.00 89.62 86 ARG A O 1
ATOM 702 N N . GLY A 1 87 ? -4.343 -3.379 1.603 1.00 90.00 87 GLY A N 1
ATOM 703 C CA . GLY A 1 87 ? -3.738 -2.429 2.544 1.00 90.00 87 GLY A CA 1
ATOM 704 C C . GLY A 1 87 ? -2.749 -3.107 3.500 1.00 90.00 87 GLY A C 1
ATOM 705 O O . GLY A 1 87 ? -1.696 -2.555 3.811 1.00 90.00 87 GLY A O 1
ATOM 706 N N . PHE A 1 88 ? -3.016 -4.358 3.885 1.00 86.75 88 PHE A N 1
ATOM 707 C CA . PHE A 1 88 ? -2.115 -5.146 4.730 1.00 86.75 88 PHE A CA 1
ATOM 708 C C . PHE A 1 88 ? -0.825 -5.599 4.036 1.00 86.75 88 PHE A C 1
ATOM 710 O O . PHE A 1 88 ? 0.101 -6.028 4.725 1.00 86.75 88 PHE A O 1
ATOM 717 N N . LEU A 1 89 ? -0.725 -5.504 2.706 1.00 90.62 89 LEU A N 1
ATOM 718 C CA . LEU A 1 89 ? 0.497 -5.871 1.984 1.00 90.62 89 LEU A CA 1
ATOM 719 C C . LEU A 1 89 ? 1.642 -4.876 2.226 1.00 90.62 89 LEU A C 1
ATOM 721 O O . LEU A 1 89 ? 2.800 -5.199 1.970 1.00 90.62 89 LEU A O 1
ATOM 725 N N . TYR A 1 90 ? 1.361 -3.698 2.793 1.00 92.31 90 TYR A N 1
ATOM 726 C CA . TYR A 1 90 ? 2.407 -2.785 3.262 1.00 92.31 90 TYR A CA 1
ATOM 727 C C . TYR A 1 90 ? 3.277 -3.375 4.383 1.00 92.31 90 TYR A C 1
ATOM 729 O O . TYR A 1 90 ? 4.409 -2.935 4.570 1.00 92.31 90 TYR A O 1
ATOM 737 N N . GLU A 1 91 ? 2.833 -4.435 5.060 1.00 87.75 91 GLU A N 1
ATOM 738 C CA . GLU A 1 91 ? 3.671 -5.157 6.026 1.00 87.75 91 GLU A CA 1
ATOM 739 C C . GLU A 1 91 ? 4.835 -5.937 5.401 1.00 87.75 91 GLU A C 1
ATOM 741 O O . GLU A 1 91 ? 5.733 -6.387 6.113 1.00 87.75 91 GLU A O 1
ATOM 746 N N . PHE A 1 92 ? 4.837 -6.115 4.079 1.00 89.81 92 PHE A N 1
ATOM 747 C CA . PHE A 1 92 ? 5.995 -6.643 3.355 1.00 89.81 92 PHE A CA 1
ATOM 748 C C . PHE A 1 92 ? 7.066 -5.573 3.126 1.00 89.81 92 PHE A C 1
ATOM 750 O O . PHE A 1 92 ? 8.175 -5.901 2.724 1.00 89.81 92 PHE A O 1
ATOM 757 N N . PHE A 1 93 ? 6.769 -4.300 3.392 1.00 90.56 93 PHE A N 1
ATOM 758 C CA . PHE A 1 93 ? 7.763 -3.228 3.390 1.00 90.56 93 PHE A CA 1
ATOM 759 C C . PHE A 1 93 ? 8.261 -2.896 4.789 1.00 90.56 93 PHE A C 1
ATOM 761 O O . PHE A 1 93 ? 9.365 -2.394 4.924 1.00 90.56 93 PHE A O 1
ATOM 768 N N . CYS A 1 94 ? 7.462 -3.144 5.826 1.00 82.50 94 CYS A N 1
ATOM 769 C CA . CYS A 1 94 ? 7.837 -2.843 7.198 1.00 82.50 94 CYS A CA 1
ATOM 770 C C . CYS A 1 94 ? 7.182 -3.826 8.166 1.00 82.50 94 CYS A C 1
ATOM 772 O O . CYS A 1 94 ? 5.964 -3.995 8.163 1.00 82.50 94 CYS A O 1
ATOM 774 N N . THR A 1 95 ? 7.989 -4.441 9.027 1.00 68.31 95 THR A N 1
ATOM 775 C CA . THR A 1 95 ? 7.507 -5.352 10.077 1.00 68.31 95 THR A CA 1
ATOM 776 C C . THR A 1 95 ? 6.983 -4.623 11.317 1.00 68.31 95 THR A C 1
ATOM 778 O O . THR A 1 95 ? 6.477 -5.271 12.233 1.00 68.31 95 THR A O 1
ATOM 781 N N . ILE A 1 96 ? 7.078 -3.286 11.360 1.00 64.25 96 ILE A N 1
ATOM 782 C CA . ILE A 1 96 ? 6.600 -2.484 12.488 1.00 64.25 96 ILE A CA 1
ATOM 783 C C . ILE A 1 96 ? 5.083 -2.632 12.599 1.00 64.25 96 ILE A C 1
ATOM 785 O O . ILE A 1 96 ? 4.321 -2.138 11.768 1.00 64.25 96 ILE A O 1
ATOM 789 N N . ARG A 1 97 ? 4.648 -3.265 13.687 1.00 61.09 97 ARG A N 1
ATOM 790 C CA . ARG A 1 97 ? 3.264 -3.231 14.151 1.00 61.09 97 ARG A CA 1
ATOM 791 C C . ARG A 1 97 ? 3.181 -2.457 15.453 1.00 61.09 97 ARG A C 1
ATOM 793 O O . ARG A 1 97 ? 4.048 -2.575 16.313 1.00 61.09 97 ARG A O 1
ATOM 800 N N . ILE A 1 98 ? 2.117 -1.674 15.578 1.00 57.22 98 ILE A N 1
ATOM 801 C CA . ILE A 1 98 ? 1.775 -0.959 16.804 1.00 57.22 98 ILE A CA 1
ATOM 802 C C . ILE A 1 98 ? 0.597 -1.694 17.431 1.00 57.22 98 ILE A C 1
ATOM 804 O O . ILE A 1 98 ? -0.508 -1.658 16.894 1.00 57.22 98 ILE A O 1
ATOM 808 N N . GLU A 1 99 ? 0.853 -2.372 18.546 1.00 54.31 99 GLU A N 1
ATOM 809 C CA . GLU A 1 99 ? -0.162 -3.016 19.380 1.00 54.31 99 GLU A CA 1
ATOM 810 C C . GLU A 1 99 ? -0.205 -2.281 20.728 1.00 54.31 99 GLU A C 1
ATOM 812 O O . GLU A 1 99 ? 0.814 -2.152 21.411 1.00 54.31 99 GLU A O 1
ATOM 817 N N . LEU A 1 100 ? -1.375 -1.755 21.108 1.00 53.66 100 LEU A N 1
ATOM 818 C CA . LEU A 1 100 ? -1.587 -1.178 22.436 1.00 53.66 100 LEU A CA 1
ATOM 819 C C . LEU A 1 100 ? -2.054 -2.291 23.380 1.00 53.66 100 LEU A C 1
ATOM 821 O O . LEU A 1 100 ? -3.246 -2.565 23.472 1.00 53.66 100 LEU A O 1
ATOM 825 N N . ASN A 1 101 ? -1.115 -2.937 24.076 1.00 49.41 101 ASN A N 1
ATOM 826 C CA . ASN A 1 101 ? -1.433 -4.014 25.025 1.00 49.41 101 ASN A CA 1
ATOM 827 C C . ASN A 1 101 ? -1.968 -3.482 26.368 1.00 49.41 101 ASN A C 1
ATOM 829 O O . ASN A 1 101 ? -2.811 -4.121 26.990 1.00 49.41 101 ASN A O 1
ATOM 833 N N . ASN A 1 102 ? -1.519 -2.291 26.781 1.00 49.94 102 ASN A N 1
ATOM 834 C CA . ASN A 1 102 ? -2.081 -1.468 27.855 1.00 49.94 102 ASN A CA 1
ATOM 835 C C . ASN A 1 102 ? -1.762 0.006 27.572 1.00 49.94 102 ASN A C 1
ATOM 837 O O . ASN A 1 102 ? -0.658 0.322 27.137 1.00 49.94 102 ASN A O 1
ATOM 841 N N . LEU A 1 103 ? -2.669 0.930 27.912 1.00 47.38 103 LEU A N 1
ATOM 842 C CA . LEU A 1 103 ? -2.424 2.384 27.814 1.00 47.38 103 LEU A CA 1
ATOM 843 C C . LEU A 1 103 ? -1.247 2.872 28.686 1.00 47.38 103 LEU A C 1
ATOM 845 O O . LEU A 1 103 ? -0.786 4.000 28.526 1.00 47.38 103 LEU A O 1
ATOM 849 N N . THR A 1 104 ? -0.789 2.041 29.624 1.00 47.34 104 THR A N 1
ATOM 850 C CA . THR A 1 104 ? 0.328 2.310 30.537 1.00 47.34 104 THR A CA 1
ATOM 851 C C . THR A 1 104 ? 1.599 1.538 30.197 1.00 47.34 104 THR A C 1
ATOM 853 O O . THR A 1 104 ? 2.616 1.773 30.849 1.00 47.34 104 THR A O 1
ATOM 856 N N . ASP A 1 105 ? 1.556 0.603 29.242 1.00 43.69 105 ASP A N 1
ATOM 857 C CA . ASP A 1 105 ? 2.746 -0.170 28.891 1.00 43.69 105 ASP A CA 1
ATOM 858 C C . ASP A 1 105 ? 3.704 0.678 28.042 1.00 43.69 105 ASP A C 1
ATOM 860 O O . ASP A 1 105 ? 3.264 1.418 27.154 1.00 43.69 105 ASP A O 1
ATOM 864 N N . PRO A 1 106 ? 5.024 0.589 28.285 1.00 43.88 106 PRO A N 1
ATOM 865 C CA . PRO A 1 106 ? 6.012 1.152 27.378 1.00 43.88 106 PRO A CA 1
ATOM 866 C C . PRO A 1 106 ? 5.797 0.575 25.977 1.00 43.88 106 PRO A C 1
ATOM 868 O O . PRO A 1 106 ? 5.565 -0.625 25.834 1.00 43.88 106 PRO A O 1
ATOM 871 N N . LEU A 1 107 ? 5.900 1.425 24.950 1.00 46.78 107 LEU A N 1
ATOM 872 C CA . LEU A 1 107 ? 5.945 0.998 23.548 1.00 46.78 107 LEU A CA 1
ATOM 873 C C . LEU A 1 107 ? 6.890 -0.205 23.422 1.00 46.78 107 LEU A C 1
ATOM 875 O O . LEU A 1 107 ? 8.079 -0.084 23.723 1.00 46.78 107 LEU A O 1
ATOM 879 N N . LEU A 1 108 ? 6.351 -1.360 23.023 1.00 42.88 108 LEU A N 1
ATOM 880 C CA . LEU A 1 108 ? 7.138 -2.576 22.847 1.00 42.88 108 LEU A CA 1
ATOM 881 C C . LEU A 1 108 ? 8.250 -2.312 21.826 1.00 42.88 108 LEU A C 1
ATOM 883 O O . LEU A 1 108 ? 7.998 -1.902 20.696 1.00 42.88 108 LEU A O 1
ATOM 887 N N . THR A 1 109 ? 9.491 -2.546 22.246 1.00 37.44 109 THR A N 1
ATOM 888 C CA . THR A 1 109 ? 10.712 -2.342 21.451 1.00 37.44 109 THR A CA 1
ATOM 889 C C . THR A 1 109 ? 11.118 -3.569 20.632 1.00 37.44 109 THR A C 1
ATOM 891 O O . THR A 1 109 ? 12.177 -3.558 20.010 1.00 37.44 109 THR A O 1
ATOM 894 N N . GLU A 1 110 ? 10.323 -4.643 20.640 1.00 36.72 110 GLU A N 1
ATOM 895 C CA . GLU A 1 110 ? 10.687 -5.922 20.025 1.00 36.72 110 GLU A CA 1
ATOM 896 C C . GLU A 1 110 ? 9.791 -6.269 18.829 1.00 36.72 110 GLU A C 1
ATOM 898 O O . GLU A 1 110 ? 8.563 -6.253 18.910 1.00 36.72 110 GLU A O 1
ATOM 903 N N . ILE A 1 111 ? 10.432 -6.612 17.708 1.00 40.97 111 ILE A N 1
ATOM 904 C CA . ILE A 1 111 ? 9.783 -7.152 16.510 1.00 40.97 111 ILE A CA 1
ATOM 905 C C . ILE A 1 111 ? 9.436 -8.615 16.801 1.00 40.97 111 ILE A C 1
ATOM 907 O O . ILE A 1 111 ? 10.334 -9.450 16.896 1.00 40.97 111 ILE A O 1
ATOM 911 N N . ILE A 1 112 ? 8.148 -8.942 16.928 1.00 43.53 112 ILE A N 1
ATOM 912 C CA . ILE A 1 112 ? 7.686 -10.330 17.074 1.00 43.53 112 ILE A CA 1
ATOM 913 C C . ILE A 1 112 ? 7.291 -10.858 15.684 1.00 43.53 112 ILE A C 1
ATOM 915 O O . ILE A 1 112 ? 6.205 -10.524 15.199 1.00 43.53 112 ILE A O 1
ATOM 919 N N . PRO A 1 113 ? 8.121 -11.679 15.009 1.00 39.78 113 PRO A N 1
ATOM 920 C CA . PRO A 1 113 ? 7.711 -12.327 13.768 1.00 39.78 113 PRO A CA 1
ATOM 921 C C . PRO A 1 113 ? 6.554 -13.295 14.058 1.00 39.78 113 PRO A C 1
ATOM 923 O O . PRO A 1 113 ? 6.717 -14.266 14.801 1.00 39.78 113 PRO A O 1
ATOM 926 N N . ARG A 1 114 ? 5.365 -13.045 13.491 1.00 45.75 114 ARG A N 1
ATOM 927 C CA . ARG A 1 114 ? 4.242 -13.991 13.598 1.00 45.75 114 ARG A CA 1
ATOM 928 C C . ARG A 1 114 ? 4.392 -15.129 12.593 1.00 45.75 114 ARG A C 1
ATOM 930 O O . ARG A 1 114 ? 4.689 -14.920 11.422 1.00 45.75 114 ARG A O 1
ATOM 937 N N . GLY A 1 115 ? 4.057 -16.335 13.048 1.00 36.47 115 GLY A N 1
ATOM 938 C CA . GLY A 1 115 ? 3.616 -17.414 12.173 1.00 36.47 115 GLY A CA 1
ATOM 939 C C . GLY A 1 115 ? 2.149 -17.211 11.796 1.00 36.47 115 GLY A C 1
ATOM 940 O O . GLY A 1 115 ? 1.314 -17.100 12.685 1.00 36.47 115 GLY A O 1
ATOM 941 N N . LYS A 1 116 ? 1.876 -17.201 10.483 1.00 36.44 116 LYS A N 1
ATOM 942 C CA . LYS A 1 116 ? 0.575 -17.032 9.802 1.00 36.44 116 LYS A CA 1
ATOM 943 C C . LYS A 1 116 ? -0.220 -15.768 10.185 1.00 36.44 116 LYS A C 1
ATOM 945 O O . LYS A 1 116 ? -0.371 -15.399 11.344 1.00 36.44 116 LYS A O 1
ATOM 950 N N . PHE A 1 117 ? -0.741 -15.103 9.151 1.00 39.25 117 PHE A N 1
ATOM 951 C CA . PHE A 1 117 ? -1.628 -13.942 9.250 1.00 39.25 117 PHE A CA 1
ATOM 952 C C . PHE A 1 117 ? -2.747 -14.236 10.257 1.00 39.25 117 PHE A C 1
ATOM 954 O O . PHE A 1 117 ? -3.457 -15.228 10.101 1.00 39.25 117 PHE A O 1
ATOM 961 N N . SER A 1 118 ? -2.872 -13.437 11.323 1.00 35.66 118 SER A N 1
ATOM 962 C CA . SER A 1 118 ? -3.924 -13.682 12.305 1.00 35.66 118 SER A CA 1
ATOM 963 C C . SER A 1 118 ? -5.291 -13.474 11.688 1.00 35.66 118 SER A C 1
ATOM 965 O O . SER A 1 118 ? -5.502 -12.570 10.884 1.00 35.66 118 SER A O 1
ATOM 967 N N . VAL A 1 119 ? -6.214 -14.315 12.138 1.00 34.78 119 VAL A N 1
ATOM 968 C CA . VAL A 1 119 ? -7.650 -14.335 11.838 1.00 34.78 119 VAL A CA 1
ATOM 969 C C . VAL A 1 119 ? -8.304 -12.943 11.961 1.00 34.78 119 VAL A C 1
ATOM 971 O O . VAL A 1 119 ? -9.310 -12.673 11.318 1.00 34.78 119 VAL A O 1
ATOM 974 N N . GLU A 1 120 ? -7.690 -12.014 12.701 1.00 38.16 120 GLU A N 1
ATOM 975 C CA . GLU A 1 120 ? -8.073 -10.595 12.795 1.00 38.16 120 GLU A CA 1
ATOM 976 C C . GLU A 1 120 ? -7.997 -9.838 11.458 1.00 38.16 120 GLU A C 1
ATOM 978 O O . GLU A 1 120 ? -8.716 -8.867 11.280 1.00 38.16 120 GLU A O 1
ATOM 983 N N . LYS A 1 121 ? -7.176 -10.280 10.497 1.00 42.38 121 LYS A N 1
ATOM 984 C CA . LYS A 1 121 ? -7.089 -9.684 9.150 1.00 42.38 121 LYS A CA 1
ATOM 985 C C . LYS A 1 121 ? -8.110 -10.224 8.154 1.00 42.38 121 LYS A C 1
ATOM 987 O O . LYS A 1 121 ? -8.293 -9.626 7.098 1.00 42.38 121 LYS A O 1
ATOM 992 N N . GLU A 1 122 ? -8.782 -11.329 8.475 1.00 36.12 122 GLU A N 1
ATOM 993 C CA . GLU A 1 122 ? -9.928 -11.815 7.691 1.00 36.12 122 GLU A CA 1
ATOM 994 C C . GLU A 1 122 ? -11.213 -11.038 8.021 1.00 36.12 122 GLU A C 1
ATOM 996 O O . GLU A 1 122 ? -12.229 -11.187 7.346 1.00 36.12 122 GLU A O 1
ATOM 1001 N N . MET A 1 123 ? -11.148 -10.156 9.022 1.00 44.47 123 MET A N 1
ATOM 1002 C CA . MET A 1 123 ? -12.195 -9.221 9.391 1.00 44.47 123 MET A CA 1
ATOM 1003 C C . MET A 1 123 ? -11.597 -7.813 9.398 1.00 44.47 123 MET A C 1
ATOM 1005 O O . MET A 1 123 ? -11.037 -7.374 10.395 1.00 44.47 123 MET A O 1
ATOM 1009 N N . ALA A 1 124 ? -11.709 -7.116 8.268 1.00 49.34 124 ALA A N 1
ATOM 1010 C CA . ALA A 1 124 ? -11.734 -5.655 8.170 1.00 49.34 124 ALA A CA 1
ATOM 1011 C C . ALA A 1 124 ? -12.170 -4.945 9.480 1.00 49.34 124 ALA A C 1
ATOM 1013 O O . ALA A 1 124 ? -12.966 -5.491 10.250 1.00 49.34 124 ALA A O 1
ATOM 1014 N N . PHE A 1 125 ? -11.739 -3.695 9.705 1.00 56.25 125 PHE A N 1
ATOM 1015 C CA . PHE A 1 125 ? -12.066 -2.877 10.889 1.00 56.25 125 PHE A CA 1
ATOM 1016 C C . PHE A 1 125 ? -13.588 -2.722 11.147 1.00 56.25 125 PHE A C 1
ATOM 1018 O O . PHE A 1 125 ? -13.987 -2.343 12.239 1.00 56.25 125 PHE A O 1
ATOM 1025 N N . TYR A 1 126 ? -14.429 -3.210 10.234 1.00 57.06 126 TYR A N 1
ATOM 1026 C CA . TYR A 1 126 ? -15.759 -3.800 10.451 1.00 57.06 126 TYR A CA 1
ATOM 1027 C C . TYR A 1 126 ? -16.923 -2.870 10.130 1.00 57.06 126 TYR A C 1
ATOM 1029 O O . TYR A 1 126 ? -17.244 -1.950 10.877 1.00 57.06 126 TYR A O 1
ATOM 1037 N N . VAL A 1 127 ? -17.642 -3.248 9.070 1.00 47.25 127 VAL A N 1
ATOM 1038 C CA . VAL A 1 127 ? -19.109 -3.291 9.001 1.00 47.25 127 VAL A CA 1
ATOM 1039 C C . VAL A 1 127 ? -19.448 -4.513 8.141 1.00 47.25 127 VAL A C 1
ATOM 1041 O O . VAL A 1 127 ? -19.620 -4.390 6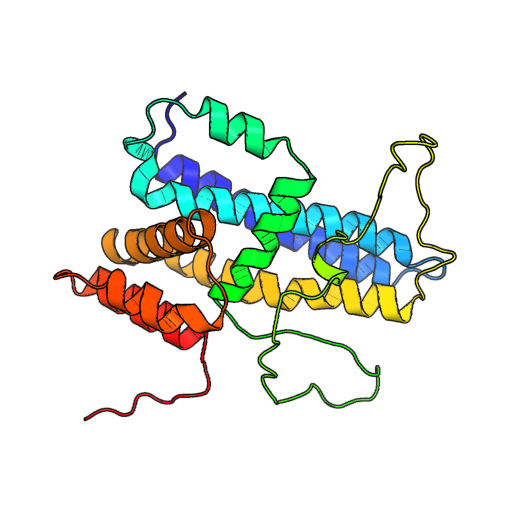.931 1.00 47.25 127 VAL A O 1
ATOM 1044 N N . ASP A 1 128 ? -19.490 -5.713 8.726 1.00 47.25 128 ASP A N 1
ATOM 1045 C CA . ASP A 1 128 ? -19.984 -6.871 7.978 1.00 47.25 128 ASP A CA 1
ATOM 1046 C C . ASP A 1 128 ? -21.515 -6.777 7.876 1.00 47.25 128 ASP A C 1
ATOM 1048 O O . ASP A 1 128 ? -22.235 -6.613 8.870 1.00 47.25 128 ASP A O 1
ATOM 1052 N N . ILE A 1 129 ? -22.022 -6.831 6.647 1.00 45.03 129 ILE A N 1
ATOM 1053 C CA . ILE A 1 129 ? -23.437 -7.094 6.416 1.00 45.03 129 ILE A CA 1
ATOM 1054 C C . ILE A 1 129 ? -23.541 -8.603 6.476 1.00 45.03 129 ILE A C 1
ATOM 1056 O O . ILE A 1 129 ? -23.090 -9.279 5.552 1.00 45.03 129 ILE A O 1
ATOM 1060 N N . ASP A 1 130 ? -24.179 -9.129 7.519 1.00 49.56 130 ASP A N 1
ATOM 1061 C CA . ASP A 1 130 ? -24.491 -10.551 7.563 1.00 49.56 130 ASP A CA 1
ATOM 1062 C C . ASP A 1 130 ? -25.296 -10.895 6.301 1.00 49.56 130 ASP A C 1
ATOM 1064 O O . ASP A 1 130 ? -26.466 -10.530 6.154 1.00 49.56 130 ASP A O 1
ATOM 1068 N N . LYS A 1 131 ? -24.646 -11.578 5.352 1.00 52.59 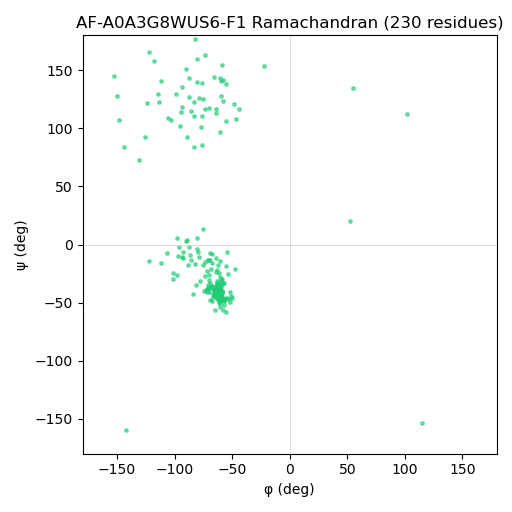131 LYS A N 1
ATOM 1069 C CA . LYS A 1 131 ? -25.218 -11.876 4.032 1.00 52.59 131 LYS A CA 1
ATOM 1070 C C . LYS A 1 131 ? -26.456 -12.769 4.146 1.00 52.59 131 LYS A C 1
ATOM 1072 O O . LYS A 1 131 ? -27.289 -12.762 3.239 1.00 52.59 131 LYS A O 1
ATOM 1077 N N . SER A 1 132 ? -26.595 -13.504 5.253 1.00 54.44 132 SER A N 1
ATOM 1078 C CA . SER A 1 132 ? -27.736 -14.371 5.539 1.00 54.44 132 SER A CA 1
ATOM 1079 C C . SER A 1 132 ? -28.908 -13.607 6.162 1.00 54.44 132 SER A C 1
ATOM 1081 O O . SER A 1 132 ? -30.049 -13.793 5.735 1.00 54.44 132 SER A O 1
ATOM 1083 N N . SER A 1 133 ? -28.647 -12.698 7.109 1.00 55.47 133 SER A N 1
ATOM 1084 C CA . SER A 1 133 ? -29.706 -11.959 7.815 1.00 55.47 133 SER A CA 1
ATOM 1085 C C . SER A 1 133 ? -29.996 -10.566 7.252 1.00 55.47 133 SER A C 1
ATOM 1087 O O . SER A 1 133 ? -30.995 -9.952 7.632 1.00 55.47 133 SER A O 1
ATOM 1089 N N . ARG A 1 134 ? -29.152 -10.064 6.339 1.00 55.12 134 ARG A N 1
ATOM 1090 C CA . ARG A 1 134 ? -29.148 -8.689 5.803 1.00 55.12 134 ARG A CA 1
ATOM 1091 C C . ARG A 1 134 ? -29.118 -7.610 6.892 1.00 55.12 134 ARG A C 1
ATOM 1093 O O . ARG A 1 134 ? -29.515 -6.472 6.641 1.00 55.12 134 ARG A O 1
ATOM 1100 N N . LYS A 1 135 ? -28.685 -7.960 8.104 1.00 53.25 135 LYS A N 1
ATOM 1101 C CA . LYS A 1 135 ? -28.525 -7.014 9.205 1.00 53.25 135 LYS A CA 1
ATOM 1102 C C . LYS A 1 135 ? -27.139 -6.396 9.142 1.00 53.25 135 LYS A C 1
ATOM 1104 O O . LYS A 1 135 ? -26.160 -7.063 8.820 1.00 53.25 135 LYS A O 1
ATOM 1109 N N . ILE A 1 136 ? -27.081 -5.115 9.481 1.00 56.91 136 ILE A N 1
ATOM 1110 C CA . ILE A 1 136 ? -25.820 -4.431 9.741 1.00 56.91 136 ILE A CA 1
ATOM 1111 C C . ILE A 1 136 ? -25.335 -4.938 11.097 1.00 56.91 136 ILE A C 1
ATOM 1113 O O . ILE A 1 136 ? -26.023 -4.734 12.102 1.00 56.91 136 ILE A O 1
ATOM 1117 N N . HIS A 1 137 ? -24.190 -5.619 11.129 1.00 60.62 137 HIS A N 1
ATOM 1118 C CA . HIS A 1 137 ? -23.557 -5.954 12.393 1.00 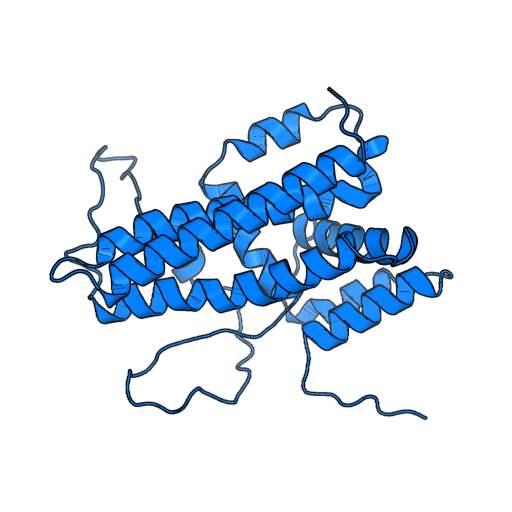60.62 137 HIS A CA 1
ATOM 1119 C C . HIS A 1 137 ? -23.020 -4.665 13.023 1.00 60.62 137 HIS A C 1
ATOM 1121 O O . HIS A 1 137 ? -22.177 -3.985 12.439 1.00 60.62 137 HIS A O 1
ATOM 1127 N N . ILE A 1 138 ? -23.539 -4.304 14.197 1.00 61.19 138 ILE A N 1
ATOM 1128 C CA . ILE A 1 138 ? -23.044 -3.162 14.967 1.00 61.19 138 ILE A CA 1
ATOM 1129 C C . ILE A 1 138 ? -22.030 -3.718 15.972 1.00 61.19 138 ILE A C 1
ATOM 1131 O O . ILE A 1 138 ? -22.444 -4.426 16.888 1.00 61.19 138 ILE A O 1
ATOM 1135 N N . PRO A 1 139 ? -20.732 -3.381 15.865 1.00 58.06 139 PRO A N 1
ATOM 1136 C CA . PRO A 1 139 ? -19.697 -3.982 16.711 1.00 58.06 139 PRO A CA 1
ATOM 1137 C C . PRO A 1 139 ? -19.796 -3.609 18.197 1.00 58.06 139 PRO A C 1
ATOM 1139 O O . PRO A 1 139 ? -19.067 -4.149 19.019 1.00 58.06 139 PRO A O 1
ATOM 1142 N N . GLY A 1 140 ? -20.678 -2.673 18.558 1.00 57.56 140 GLY A N 1
ATOM 1143 C CA . GLY A 1 140 ? -20.743 -2.070 19.889 1.00 57.56 140 GLY A CA 1
ATOM 1144 C C . GLY A 1 140 ? -21.096 -2.997 21.053 1.00 57.56 140 GLY A C 1
ATOM 1145 O O . GLY A 1 140 ? -20.948 -2.565 22.188 1.00 57.56 140 GLY A O 1
ATOM 1146 N N . GLU A 1 141 ? -21.558 -4.226 20.809 1.00 60.69 141 GLU A N 1
ATOM 1147 C CA . GLU A 1 141 ? -21.720 -5.246 21.865 1.00 60.69 141 GLU A CA 1
ATOM 1148 C C . GLU A 1 141 ? -20.489 -6.160 22.009 1.00 60.69 141 GLU A C 1
ATOM 1150 O O . GLU A 1 141 ? -20.383 -6.899 22.986 1.00 60.69 141 GLU A O 1
ATOM 1155 N N . HIS A 1 142 ? -19.551 -6.109 21.058 1.00 65.44 142 HIS A N 1
ATOM 1156 C CA . HIS A 1 142 ? -18.441 -7.062 20.934 1.00 65.44 142 HIS A CA 1
ATOM 1157 C C . HIS A 1 142 ? -17.051 -6.418 20.968 1.00 65.44 142 HIS A C 1
ATOM 1159 O O . HIS A 1 142 ? -16.064 -7.132 21.121 1.00 65.44 142 HIS A O 1
ATOM 1165 N N . ILE A 1 143 ? -16.960 -5.095 20.819 1.00 70.69 143 ILE A N 1
ATOM 1166 C CA . ILE A 1 143 ? -15.697 -4.355 20.786 1.00 70.69 143 ILE A CA 1
ATOM 1167 C C . ILE A 1 143 ? -15.713 -3.277 21.869 1.00 70.69 143 ILE A C 1
ATOM 1169 O O . ILE A 1 143 ? -16.595 -2.416 21.870 1.00 70.69 143 ILE A O 1
ATOM 1173 N N . SER A 1 144 ? -14.739 -3.332 22.784 1.00 75.75 144 SER A N 1
ATOM 1174 C CA . SER A 1 144 ? -14.550 -2.295 23.799 1.00 75.75 144 SER A CA 1
ATOM 1175 C C . SER A 1 144 ? -13.965 -1.020 23.190 1.00 75.75 144 SER A C 1
ATOM 1177 O O . SER A 1 144 ? -13.411 -1.017 22.089 1.00 75.75 144 SER A O 1
ATOM 1179 N N . ASP A 1 145 ? -14.068 0.078 23.925 1.00 79.38 145 ASP A N 1
ATOM 1180 C CA . ASP A 1 145 ? -13.504 1.364 23.529 1.00 79.38 145 ASP A CA 1
ATOM 1181 C C . ASP A 1 145 ? -11.970 1.303 23.388 1.00 79.38 145 ASP A C 1
ATOM 1183 O O . ASP A 1 145 ? -11.406 1.906 22.474 1.00 79.38 145 ASP A O 1
ATOM 1187 N N . GLU A 1 146 ? -11.294 0.540 24.247 1.00 78.25 146 GLU A N 1
ATOM 1188 C CA . GLU A 1 146 ? -9.846 0.306 24.204 1.00 78.25 146 GLU A CA 1
ATOM 1189 C C . GLU A 1 146 ? -9.439 -0.498 22.967 1.00 78.25 146 GLU A C 1
ATOM 1191 O O . GLU A 1 146 ? -8.504 -0.116 22.263 1.00 78.25 146 GLU A O 1
ATOM 1196 N N . GLU A 1 147 ? -10.174 -1.570 22.664 1.00 75.25 147 GLU A N 1
ATOM 1197 C CA . GLU A 1 147 ? -9.953 -2.382 21.467 1.00 75.25 147 GLU A CA 1
ATOM 1198 C C . GLU A 1 147 ? -10.179 -1.551 20.196 1.00 75.25 147 GLU A C 1
ATOM 1200 O O . GLU A 1 147 ? -9.401 -1.635 19.244 1.00 75.25 147 GLU A O 1
ATOM 1205 N N . ALA A 1 148 ? -11.197 -0.682 20.191 1.00 77.94 148 ALA A N 1
ATOM 1206 C CA . ALA A 1 148 ? -11.437 0.225 19.078 1.00 77.94 148 ALA A CA 1
ATOM 1207 C C . ALA A 1 148 ? -10.247 1.173 18.857 1.00 77.94 148 ALA A C 1
ATOM 1209 O O . ALA A 1 148 ? -9.783 1.333 17.730 1.00 77.94 148 ALA A O 1
ATOM 1210 N N . ILE A 1 149 ? -9.712 1.769 19.925 1.00 79.94 149 ILE A N 1
ATOM 1211 C CA . ILE A 1 149 ? -8.529 2.637 19.853 1.00 79.94 149 ILE A CA 1
ATOM 1212 C C . ILE A 1 149 ? -7.311 1.858 19.345 1.00 79.94 149 ILE A C 1
ATOM 1214 O O . ILE A 1 149 ? -6.655 2.317 18.412 1.00 79.94 149 ILE A O 1
ATOM 1218 N N . SER A 1 150 ? -7.032 0.681 19.914 1.00 74.81 150 SER A N 1
ATOM 1219 C CA . SER A 1 150 ? -5.899 -0.173 19.527 1.00 74.81 150 SER A CA 1
ATOM 1220 C C . SER A 1 150 ? -5.920 -0.498 18.032 1.00 74.81 150 SER A C 1
ATOM 1222 O O . SER A 1 150 ? -4.936 -0.289 17.318 1.00 74.81 150 SER A O 1
ATOM 1224 N N . ARG A 1 151 ? -7.090 -0.887 17.519 1.00 76.94 151 ARG A N 1
ATOM 1225 C CA . ARG A 1 151 ? -7.306 -1.150 16.095 1.00 76.94 151 ARG A CA 1
ATOM 1226 C C . ARG A 1 151 ? -7.049 0.069 15.220 1.00 76.94 151 ARG A C 1
ATOM 1228 O O . ARG A 1 151 ? -6.323 -0.055 14.236 1.00 76.94 151 ARG A O 1
ATOM 1235 N N . VAL A 1 152 ? -7.575 1.244 15.571 1.00 82.50 152 VAL A N 1
ATOM 1236 C CA . VAL A 1 152 ? -7.290 2.463 14.795 1.00 82.50 152 VAL A CA 1
ATOM 1237 C C . VAL A 1 152 ? -5.791 2.769 14.806 1.00 82.50 152 VAL A C 1
ATOM 1239 O O . VAL A 1 152 ? -5.229 3.051 13.753 1.00 82.50 152 VAL A O 1
ATOM 1242 N N . PHE A 1 153 ? -5.117 2.654 15.953 1.00 78.75 153 PHE A N 1
ATOM 1243 C CA . PHE A 1 153 ? -3.670 2.873 16.044 1.00 78.75 153 PHE A CA 1
ATOM 1244 C C . PHE A 1 153 ? -2.859 1.901 15.182 1.00 78.75 153 PHE A C 1
ATOM 1246 O O . PHE A 1 153 ? -1.844 2.307 14.617 1.00 78.75 153 PHE A O 1
ATOM 1253 N N . SER A 1 154 ? -3.310 0.656 15.016 1.00 76.69 154 SER A N 1
ATOM 1254 C CA . SER A 1 154 ? -2.607 -0.335 14.190 1.00 76.69 154 SER A CA 1
ATOM 1255 C C . SER A 1 154 ? -2.464 0.085 12.715 1.00 76.69 154 SER A C 1
ATOM 1257 O O . SER A 1 154 ? -1.462 -0.254 12.081 1.00 76.69 154 SER A O 1
ATOM 1259 N N . LEU A 1 155 ? -3.385 0.910 12.183 1.00 81.50 155 LEU A N 1
ATOM 1260 C CA . LEU A 1 155 ? -3.277 1.485 10.831 1.00 81.50 155 LEU A CA 1
ATOM 1261 C C . LEU A 1 155 ? -2.009 2.315 10.639 1.00 81.50 155 LEU A C 1
ATOM 1263 O O . LEU A 1 155 ? -1.481 2.379 9.529 1.00 81.50 155 LEU A O 1
ATOM 1267 N N . PHE A 1 156 ? -1.500 2.935 11.705 1.00 81.50 156 PHE A N 1
ATOM 1268 C CA . PHE A 1 156 ? -0.277 3.725 11.640 1.00 81.50 156 PHE A CA 1
ATOM 1269 C C . PHE A 1 156 ? 0.922 2.879 11.190 1.00 81.50 156 PHE A C 1
ATOM 1271 O O . PHE A 1 156 ? 1.752 3.355 10.416 1.00 81.50 156 PHE A O 1
ATOM 1278 N N . GLY A 1 157 ? 0.981 1.607 11.608 1.00 79.19 157 GLY A N 1
ATOM 1279 C CA . GLY A 1 157 ? 2.027 0.674 11.178 1.00 79.19 157 GLY A CA 1
ATOM 1280 C C . GLY A 1 157 ? 2.025 0.439 9.664 1.00 79.19 157 GLY A C 1
ATOM 1281 O O . GLY A 1 157 ? 3.088 0.349 9.059 1.00 79.19 157 GLY A O 1
ATOM 1282 N N . LEU A 1 158 ? 0.845 0.429 9.036 1.00 86.88 158 LEU A N 1
ATOM 1283 C CA . LEU A 1 158 ? 0.691 0.261 7.585 1.00 86.88 158 LEU A CA 1
ATOM 1284 C C . LEU A 1 158 ? 0.923 1.571 6.815 1.00 86.88 158 LEU A C 1
ATOM 1286 O O . LEU A 1 158 ? 1.474 1.564 5.716 1.00 86.88 158 LEU A O 1
ATOM 1290 N N . LEU A 1 159 ? 0.523 2.703 7.399 1.00 88.81 159 LEU A N 1
ATOM 1291 C CA . LEU A 1 159 ? 0.711 4.035 6.820 1.00 88.81 159 LEU A CA 1
ATOM 1292 C C . LEU A 1 159 ? 2.184 4.446 6.750 1.00 88.81 159 LEU A C 1
ATOM 1294 O O . LEU A 1 159 ? 2.586 5.106 5.794 1.00 88.81 159 LEU A O 1
ATOM 1298 N N . ASN A 1 160 ? 2.990 4.054 7.738 1.00 87.44 160 ASN A N 1
ATOM 1299 C CA . ASN A 1 160 ? 4.402 4.421 7.816 1.00 87.44 160 ASN A CA 1
ATOM 1300 C C . ASN A 1 160 ? 5.209 4.046 6.548 1.00 87.44 160 ASN A C 1
ATOM 1302 O O . ASN A 1 160 ? 5.741 4.950 5.895 1.00 87.44 160 ASN A O 1
ATOM 1306 N N . PRO A 1 161 ? 5.268 2.768 6.113 1.00 92.00 161 PRO A N 1
ATOM 1307 C CA . PRO A 1 161 ? 5.944 2.422 4.863 1.00 92.00 161 PRO A CA 1
ATOM 1308 C C . PRO A 1 161 ? 5.285 3.064 3.635 1.00 92.00 161 PRO A C 1
ATOM 1310 O O . PRO A 1 161 ? 5.980 3.436 2.694 1.00 92.00 161 PRO A O 1
ATOM 1313 N N . ALA A 1 162 ? 3.962 3.245 3.633 1.00 95.81 162 ALA A N 1
ATOM 1314 C CA . ALA A 1 162 ? 3.250 3.829 2.501 1.00 95.81 162 ALA A CA 1
ATOM 1315 C C . ALA A 1 162 ? 3.613 5.307 2.260 1.00 95.81 162 ALA A C 1
ATOM 1317 O O . ALA A 1 162 ? 3.806 5.719 1.112 1.00 95.81 162 ALA A O 1
ATOM 1318 N N . LEU A 1 163 ? 3.770 6.088 3.336 1.00 95.50 163 LEU A N 1
ATOM 1319 C CA . LEU A 1 163 ? 4.261 7.468 3.286 1.00 95.50 163 LEU A CA 1
ATOM 1320 C C . LEU A 1 163 ? 5.725 7.522 2.835 1.00 95.50 163 LEU A C 1
ATOM 1322 O O . LEU A 1 163 ? 6.057 8.307 1.952 1.00 95.50 163 LEU A O 1
ATOM 1326 N N . LYS A 1 164 ? 6.582 6.627 3.342 1.00 95.31 164 LYS A N 1
ATOM 1327 C CA . LYS A 1 164 ? 7.982 6.538 2.896 1.00 95.31 164 LYS A CA 1
ATOM 1328 C C . LYS A 1 164 ? 8.095 6.246 1.395 1.00 95.31 164 LYS A C 1
ATOM 1330 O O . LYS A 1 164 ? 8.869 6.892 0.693 1.00 95.31 164 LYS A O 1
ATOM 1335 N N . ILE A 1 165 ? 7.285 5.316 0.889 1.00 97.81 165 ILE A N 1
ATOM 1336 C CA . ILE A 1 165 ? 7.215 4.999 -0.544 1.00 97.81 165 ILE A CA 1
ATOM 1337 C C . ILE A 1 165 ? 6.664 6.179 -1.345 1.00 97.81 165 ILE A C 1
ATOM 1339 O O . ILE A 1 165 ? 7.147 6.450 -2.443 1.00 97.81 165 ILE A O 1
ATOM 1343 N N . LYS A 1 166 ? 5.685 6.916 -0.805 1.00 98.00 166 LYS A N 1
ATOM 1344 C CA . LYS A 1 166 ? 5.205 8.155 -1.429 1.00 98.00 166 LYS A CA 1
ATOM 1345 C C . LYS A 1 166 ? 6.350 9.148 -1.612 1.00 98.00 166 LYS A C 1
ATOM 1347 O O . LYS A 1 166 ? 6.491 9.682 -2.710 1.00 98.00 166 LYS A O 1
ATOM 1352 N N . ASP A 1 167 ? 7.187 9.349 -0.602 1.00 97.94 167 ASP A N 1
ATOM 1353 C CA . ASP A 1 167 ? 8.339 10.248 -0.709 1.00 97.94 167 ASP A CA 1
ATOM 1354 C C . ASP A 1 167 ? 9.333 9.769 -1.776 1.00 97.94 167 ASP A C 1
ATOM 1356 O O . ASP A 1 167 ? 9.764 10.560 -2.613 1.00 97.94 167 ASP A O 1
ATOM 1360 N N . TRP A 1 168 ? 9.633 8.466 -1.821 1.00 97.69 168 TRP A N 1
ATOM 1361 C CA . TRP A 1 168 ? 10.495 7.872 -2.851 1.00 97.69 168 TRP A CA 1
ATOM 1362 C C . TRP A 1 168 ? 9.953 8.024 -4.278 1.00 97.69 168 TRP A C 1
ATOM 1364 O O . TRP A 1 168 ? 10.712 8.281 -5.208 1.00 97.69 168 TRP A O 1
ATOM 1374 N N . LEU A 1 169 ? 8.643 7.879 -4.486 1.00 97.50 169 LEU A N 1
ATOM 1375 C CA . LEU A 1 169 ? 8.056 8.025 -5.820 1.00 97.50 169 LEU A CA 1
ATOM 1376 C C . LEU A 1 169 ? 7.990 9.485 -6.292 1.00 97.50 169 LEU A C 1
ATOM 1378 O O . LEU A 1 169 ? 8.010 9.728 -7.501 1.00 97.50 169 LEU A O 1
ATOM 1382 N N . ASN A 1 170 ? 7.918 10.445 -5.365 1.00 97.75 170 ASN A N 1
ATOM 1383 C CA . ASN A 1 170 ? 7.843 11.880 -5.665 1.00 97.75 170 ASN A CA 1
ATOM 1384 C C . ASN A 1 170 ? 9.203 12.598 -5.618 1.00 97.75 170 ASN A C 1
ATOM 1386 O O . ASN A 1 170 ? 9.256 13.798 -5.879 1.00 97.75 170 ASN A O 1
ATOM 1390 N N . SER A 1 171 ? 10.288 11.900 -5.287 1.00 97.06 171 SER A 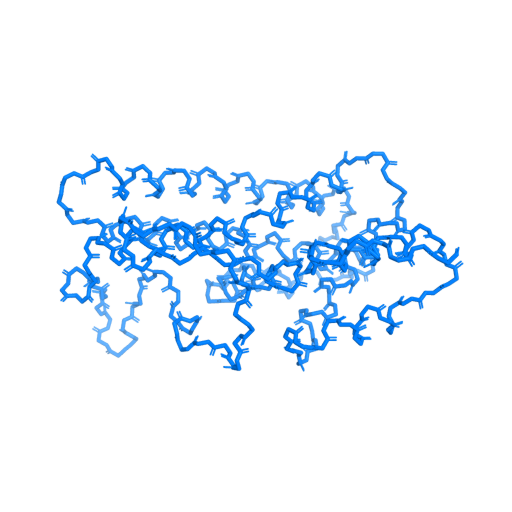N 1
ATOM 1391 C CA . SER A 1 171 ? 11.636 12.466 -5.271 1.00 97.06 171 SER A CA 1
ATOM 1392 C C . SER A 1 171 ? 12.275 12.492 -6.667 1.00 97.06 171 SER A C 1
ATOM 1394 O O . SER A 1 171 ? 11.738 11.959 -7.643 1.00 97.06 171 SER A O 1
ATOM 1396 N N . GLU A 1 172 ? 13.480 13.057 -6.743 1.00 96.25 172 GLU A N 1
ATOM 1397 C CA . GLU A 1 172 ? 14.345 13.042 -7.932 1.00 96.25 172 GLU A CA 1
ATOM 1398 C C . GLU A 1 172 ? 15.026 11.677 -8.170 1.00 96.25 172 GLU A C 1
ATOM 1400 O O . GLU A 1 172 ? 15.962 11.577 -8.961 1.00 96.25 172 GLU A O 1
ATOM 1405 N N . GLU A 1 173 ? 14.579 10.615 -7.487 1.00 97.12 173 GLU A N 1
ATOM 1406 C CA . GLU A 1 173 ? 15.111 9.268 -7.690 1.00 97.12 173 GLU A CA 1
ATOM 1407 C C . GLU A 1 173 ? 14.897 8.791 -9.142 1.00 97.12 173 GLU A C 1
ATOM 1409 O O . GLU A 1 173 ? 13.842 9.075 -9.738 1.00 97.12 173 GLU A O 1
ATOM 1414 N N . PRO A 1 174 ? 15.857 8.040 -9.717 1.00 97.25 174 PRO A N 1
ATOM 1415 C CA . PRO A 1 174 ? 15.761 7.526 -11.077 1.00 97.25 174 PRO A CA 1
ATOM 1416 C C . PRO A 1 174 ? 14.541 6.630 -11.303 1.00 97.25 174 PRO A C 1
ATOM 1418 O O . PRO A 1 174 ? 14.036 5.959 -10.402 1.00 97.25 174 PRO A O 1
ATOM 1421 N N . ASP A 1 175 ? 14.095 6.551 -12.557 1.00 96.31 175 ASP A N 1
ATOM 1422 C CA . ASP A 1 175 ? 12.947 5.724 -12.943 1.00 96.31 175 ASP A CA 1
ATOM 1423 C C . ASP A 1 175 ? 13.133 4.249 -12.561 1.00 96.31 175 ASP A C 1
ATOM 1425 O O . ASP A 1 175 ? 12.159 3.586 -12.217 1.00 96.31 175 ASP A O 1
ATOM 1429 N N . GLN A 1 176 ? 14.367 3.734 -12.596 1.00 97.81 176 GLN A N 1
ATOM 1430 C CA . GLN A 1 176 ? 14.659 2.346 -12.230 1.00 97.81 176 GLN A CA 1
ATOM 1431 C C . GLN A 1 176 ? 14.528 2.087 -10.733 1.00 97.81 176 GLN A C 1
ATOM 1433 O O . GLN A 1 176 ? 13.937 1.079 -10.353 1.00 97.81 176 GLN A O 1
ATOM 1438 N N . PHE A 1 177 ? 14.945 3.042 -9.899 1.00 98.38 177 PHE A N 1
ATOM 1439 C CA . PHE A 1 177 ? 14.693 3.007 -8.460 1.00 98.38 177 PHE A CA 1
ATOM 1440 C C . PHE A 1 177 ? 13.183 2.909 -8.180 1.00 98.38 177 PHE A C 1
ATOM 1442 O O . PHE A 1 177 ? 12.716 2.040 -7.447 1.00 98.38 177 PHE A O 1
ATOM 1449 N N . LYS A 1 178 ? 12.380 3.750 -8.845 1.00 97.94 178 LYS A N 1
ATOM 1450 C CA . LYS A 1 178 ? 10.912 3.758 -8.701 1.00 97.94 178 LYS A CA 1
ATOM 1451 C C . LYS A 1 178 ? 10.257 2.488 -9.261 1.00 97.94 178 LYS A C 1
ATOM 1453 O O . LYS A 1 178 ? 9.283 1.995 -8.689 1.00 97.94 178 LYS A O 1
ATOM 1458 N N . ASN A 1 179 ? 10.782 1.945 -10.362 1.00 97.94 179 ASN A N 1
ATOM 1459 C CA . ASN A 1 179 ? 10.301 0.691 -10.943 1.00 97.94 179 ASN A CA 1
ATOM 1460 C C . ASN A 1 179 ? 10.539 -0.488 -9.996 1.00 97.94 179 ASN A C 1
ATOM 1462 O O . ASN A 1 179 ? 9.623 -1.280 -9.827 1.00 97.94 179 ASN A O 1
ATOM 1466 N N . ALA A 1 180 ? 11.692 -0.565 -9.328 1.00 98.38 180 ALA A N 1
ATOM 1467 C CA . ALA A 1 180 ? 11.993 -1.641 -8.383 1.00 98.38 180 ALA A CA 1
ATOM 1468 C C . ALA A 1 180 ? 10.978 -1.727 -7.237 1.00 98.38 180 ALA A C 1
ATOM 1470 O O . ALA A 1 180 ? 10.514 -2.814 -6.897 1.00 98.38 180 ALA A O 1
ATOM 1471 N N . ILE A 1 181 ? 10.566 -0.580 -6.685 1.00 98.19 181 ILE A N 1
ATOM 1472 C CA . ILE A 1 181 ? 9.533 -0.525 -5.638 1.00 98.19 181 ILE A CA 1
ATOM 1473 C C . ILE A 1 181 ? 8.197 -1.066 -6.168 1.00 98.19 181 ILE A C 1
ATOM 1475 O O . ILE A 1 181 ? 7.509 -1.833 -5.490 1.00 98.19 181 ILE A O 1
ATOM 1479 N N . SER A 1 182 ? 7.834 -0.678 -7.392 1.00 98.38 182 SER A N 1
ATOM 1480 C CA . SER A 1 182 ? 6.617 -1.140 -8.061 1.00 98.38 182 SER A CA 1
ATOM 1481 C C . SER A 1 182 ? 6.651 -2.638 -8.375 1.00 98.38 182 SER A C 1
ATOM 1483 O O . SER A 1 182 ? 5.679 -3.339 -8.101 1.00 98.38 182 SER A O 1
ATOM 1485 N N . ASP A 1 183 ? 7.773 -3.139 -8.887 1.00 97.94 183 ASP A N 1
ATOM 1486 C CA . ASP A 1 183 ? 7.973 -4.539 -9.261 1.00 97.94 183 ASP A CA 1
ATOM 1487 C C . ASP A 1 183 ? 7.995 -5.447 -8.023 1.00 97.94 183 ASP A C 1
ATOM 1489 O O . ASP A 1 183 ? 7.412 -6.536 -8.034 1.00 97.94 183 ASP A O 1
ATOM 1493 N N . TYR A 1 184 ? 8.571 -4.973 -6.914 1.00 98.19 184 TYR A N 1
ATOM 1494 C CA . TYR A 1 184 ? 8.471 -5.635 -5.616 1.00 98.19 184 TYR A CA 1
ATOM 1495 C C . TYR A 1 184 ? 7.018 -5.719 -5.130 1.00 98.19 184 TYR A C 1
ATOM 1497 O O . TYR A 1 184 ? 6.536 -6.810 -4.818 1.00 98.19 184 TYR A O 1
ATOM 1505 N N . ALA A 1 185 ? 6.280 -4.601 -5.145 1.00 97.50 185 ALA A N 1
ATOM 1506 C CA . ALA A 1 185 ? 4.866 -4.588 -4.762 1.00 97.50 185 ALA A CA 1
ATOM 1507 C C . ALA A 1 185 ? 4.011 -5.502 -5.653 1.00 97.50 185 ALA A C 1
ATOM 1509 O O . ALA A 1 185 ? 3.117 -6.194 -5.168 1.00 97.50 185 ALA A O 1
ATOM 1510 N N . TYR A 1 186 ? 4.291 -5.536 -6.958 1.00 96.38 186 TYR A N 1
ATOM 1511 C CA . TYR A 1 186 ? 3.627 -6.441 -7.891 1.00 96.38 186 TYR A CA 1
ATOM 1512 C C . TYR A 1 186 ? 3.904 -7.906 -7.550 1.00 96.38 186 TYR A C 1
ATOM 1514 O O . TYR A 1 186 ? 2.970 -8.704 -7.495 1.00 96.38 186 TYR A O 1
ATOM 1522 N N . THR A 1 187 ? 5.162 -8.251 -7.273 1.00 95.06 187 THR A N 1
ATOM 1523 C CA . THR A 1 187 ? 5.567 -9.618 -6.920 1.00 95.06 187 THR A CA 1
ATOM 1524 C C . THR A 1 187 ? 4.843 -10.093 -5.663 1.00 95.06 187 THR A C 1
ATOM 1526 O O . THR A 1 187 ? 4.215 -11.149 -5.680 1.00 95.06 187 THR A O 1
ATOM 1529 N N . VAL A 1 188 ? 4.825 -9.271 -4.611 1.00 93.06 188 VAL A N 1
ATOM 1530 C CA . VAL A 1 188 ? 4.099 -9.562 -3.364 1.00 93.06 188 VAL A CA 1
ATOM 1531 C C . VAL A 1 188 ? 2.584 -9.666 -3.584 1.00 93.06 188 VAL A C 1
ATOM 1533 O O . VAL A 1 188 ? 1.917 -10.455 -2.921 1.00 93.06 188 VAL A O 1
ATOM 1536 N N . LEU A 1 189 ? 2.023 -8.891 -4.516 1.00 91.38 189 LEU A N 1
ATOM 1537 C CA . LEU A 1 189 ? 0.592 -8.923 -4.823 1.00 91.38 189 LEU A CA 1
ATOM 1538 C C . LEU A 1 189 ? 0.155 -10.206 -5.545 1.00 91.38 189 LEU A C 1
ATOM 1540 O O . LEU A 1 189 ? -0.975 -10.656 -5.344 1.00 91.38 189 LEU A O 1
ATOM 1544 N N . VAL A 1 190 ? 0.988 -10.737 -6.445 1.00 89.19 190 VAL A N 1
ATOM 1545 C CA . VAL A 1 190 ? 0.601 -11.838 -7.347 1.00 89.19 190 VAL A CA 1
ATOM 1546 C C . VAL A 1 190 ? 1.115 -13.207 -6.916 1.00 89.19 190 VAL A C 1
ATOM 1548 O O . VAL A 1 190 ? 0.526 -14.220 -7.299 1.00 89.19 190 VAL A O 1
ATOM 1551 N N . GLU A 1 191 ? 2.201 -13.259 -6.148 1.00 86.94 191 GLU A N 1
ATOM 1552 C CA . GLU A 1 191 ? 2.776 -14.504 -5.654 1.00 86.94 191 GLU A CA 1
ATOM 1553 C C . GLU A 1 191 ? 2.170 -14.882 -4.296 1.00 86.94 191 GLU A C 1
ATOM 1555 O O . GLU A 1 191 ? 1.749 -14.040 -3.506 1.00 86.94 191 GLU A O 1
ATOM 1560 N N . ASN A 1 192 ? 2.109 -16.183 -4.015 1.00 82.38 192 ASN A N 1
ATOM 1561 C CA . ASN A 1 192 ? 1.674 -16.672 -2.711 1.00 82.38 192 ASN A CA 1
ATOM 1562 C C . ASN A 1 192 ? 2.859 -16.644 -1.741 1.00 82.38 192 ASN A C 1
ATOM 1564 O O . ASN A 1 192 ? 3.555 -17.650 -1.597 1.00 82.38 192 ASN A O 1
ATOM 1568 N N . VAL A 1 193 ? 3.093 -15.481 -1.136 1.00 82.56 193 VAL A N 1
ATOM 1569 C CA . VAL A 1 193 ? 4.267 -15.201 -0.301 1.00 82.56 193 VAL A CA 1
ATOM 1570 C C . VAL A 1 193 ? 3.890 -14.865 1.138 1.00 82.56 193 VAL A C 1
ATOM 1572 O O . VAL A 1 193 ? 2.782 -14.419 1.445 1.00 82.56 193 VAL A O 1
ATOM 1575 N N . TYR A 1 194 ? 4.852 -15.048 2.030 1.00 82.81 194 TYR A N 1
ATOM 1576 C CA . TYR A 1 194 ? 4.799 -14.676 3.435 1.00 82.81 194 TYR A CA 1
ATOM 1577 C C . TYR A 1 194 ? 5.946 -13.719 3.777 1.00 82.81 194 TYR A C 1
ATOM 1579 O O . TYR A 1 194 ? 6.918 -13.592 3.038 1.00 82.81 194 TYR A O 1
ATOM 1587 N N . GLN A 1 195 ? 5.868 -13.052 4.931 1.00 82.12 195 GLN A N 1
ATOM 1588 C CA . GLN A 1 195 ? 6.883 -12.072 5.338 1.00 82.12 195 GLN A CA 1
ATOM 1589 C C . GLN A 1 195 ? 8.294 -12.674 5.446 1.00 82.12 195 GLN A C 1
ATOM 1591 O O . GLN A 1 195 ? 9.270 -11.979 5.179 1.00 82.12 195 GLN A O 1
ATOM 1596 N N . GLN A 1 196 ? 8.429 -13.959 5.797 1.00 81.81 196 GLN A N 1
ATOM 1597 C CA . GLN A 1 196 ? 9.739 -14.617 5.823 1.00 81.81 196 GLN A CA 1
ATOM 1598 C C . GLN A 1 196 ? 10.374 -14.803 4.434 1.00 81.81 196 GLN A C 1
ATOM 1600 O O . GLN A 1 196 ? 11.578 -15.031 4.362 1.00 81.81 196 GLN A O 1
ATOM 1605 N N . ASP A 1 197 ? 9.593 -14.675 3.359 1.00 84.88 197 ASP A N 1
ATOM 1606 C CA . ASP A 1 197 ? 10.056 -14.849 1.979 1.00 84.88 197 ASP A CA 1
ATOM 1607 C C . ASP A 1 197 ? 10.629 -13.540 1.400 1.00 84.88 197 ASP A C 1
ATOM 1609 O O . ASP A 1 197 ? 11.253 -13.551 0.343 1.00 84.88 197 ASP A O 1
ATOM 1613 N N . VAL A 1 198 ? 10.479 -12.402 2.099 1.00 88.56 198 VAL A N 1
ATOM 1614 C CA . VAL A 1 198 ? 10.981 -11.083 1.662 1.00 88.56 198 VAL A CA 1
ATOM 1615 C C . VAL A 1 198 ? 12.456 -11.099 1.229 1.00 88.56 198 VAL A C 1
ATOM 1617 O O . VAL A 1 198 ? 12.736 -10.571 0.152 1.00 88.56 198 VAL A O 1
ATOM 1620 N N . PRO A 1 199 ? 13.406 -11.718 1.965 1.00 90.75 199 PRO A N 1
ATOM 1621 C CA . PRO A 1 199 ? 14.796 -11.792 1.515 1.00 90.75 199 PRO A CA 1
ATOM 1622 C C . PRO A 1 199 ? 14.958 -12.492 0.157 1.00 90.75 199 PRO A C 1
ATOM 1624 O O . PRO A 1 199 ? 15.728 -12.028 -0.679 1.00 90.75 199 PRO A O 1
ATOM 1627 N N . GLU A 1 200 ? 14.227 -13.587 -0.072 1.00 92.06 200 GLU A N 1
ATOM 1628 C CA . GLU A 1 200 ? 14.287 -14.360 -1.320 1.00 92.06 200 GLU A CA 1
ATOM 1629 C C . GLU A 1 200 ? 13.664 -13.584 -2.485 1.00 92.06 200 GLU A C 1
ATOM 1631 O O . GLU A 1 200 ? 14.218 -13.560 -3.583 1.00 92.06 200 GLU A O 1
ATOM 1636 N N . ILE A 1 201 ? 12.544 -12.895 -2.242 1.00 94.00 201 ILE A N 1
ATOM 1637 C CA . ILE A 1 201 ? 11.892 -12.037 -3.240 1.00 94.00 201 ILE A CA 1
ATOM 1638 C C . ILE A 1 201 ? 12.841 -10.922 -3.687 1.00 94.00 201 ILE A C 1
ATOM 1640 O O . ILE A 1 201 ? 12.982 -10.677 -4.885 1.00 94.00 201 ILE A O 1
ATOM 1644 N N . LEU A 1 202 ? 13.495 -10.249 -2.736 1.00 96.12 202 LEU A N 1
ATOM 1645 C CA . LEU A 1 202 ? 14.431 -9.167 -3.036 1.00 96.12 202 LEU A CA 1
ATOM 1646 C C . LEU A 1 202 ? 15.637 -9.680 -3.829 1.00 96.12 202 LEU A C 1
ATOM 1648 O O . LEU A 1 202 ? 16.002 -9.061 -4.823 1.00 96.12 202 LEU A O 1
ATOM 1652 N N . ASP A 1 203 ? 16.215 -10.823 -3.452 1.00 96.19 203 ASP A N 1
ATOM 1653 C CA . ASP A 1 203 ? 17.336 -11.422 -4.187 1.00 96.19 203 ASP A CA 1
ATOM 1654 C C . ASP A 1 203 ? 16.944 -11.815 -5.622 1.00 96.19 203 ASP A C 1
ATOM 1656 O O . ASP A 1 203 ? 17.640 -11.476 -6.578 1.00 96.19 203 ASP A O 1
ATOM 1660 N N . LYS A 1 204 ? 15.765 -12.424 -5.798 1.00 96.62 204 LYS A N 1
ATOM 1661 C CA . LYS A 1 204 ? 15.208 -12.795 -7.110 1.00 96.62 204 LYS A CA 1
ATOM 1662 C C . LYS A 1 204 ? 15.000 -11.596 -8.040 1.00 96.62 204 LYS A C 1
ATOM 1664 O O . LYS A 1 204 ? 15.071 -11.757 -9.258 1.00 96.62 204 LYS A O 1
ATOM 1669 N N . LEU A 1 205 ? 14.699 -10.418 -7.492 1.00 97.12 205 LEU A N 1
ATOM 1670 C CA . LEU A 1 205 ? 14.467 -9.201 -8.273 1.00 97.12 205 LEU A CA 1
ATOM 1671 C C . LEU A 1 205 ? 15.758 -8.479 -8.674 1.00 97.12 205 LEU A C 1
ATOM 1673 O O . LEU A 1 205 ? 15.702 -7.648 -9.586 1.00 97.12 205 LEU A O 1
ATOM 1677 N N . LYS A 1 206 ? 16.899 -8.772 -8.033 1.00 97.38 206 LYS A N 1
ATOM 1678 C CA . LYS A 1 206 ? 18.175 -8.121 -8.356 1.00 97.38 206 LYS A CA 1
ATOM 1679 C C . LYS A 1 206 ? 18.546 -8.321 -9.823 1.00 97.38 206 LYS A C 1
ATOM 1681 O O . LYS A 1 206 ? 18.341 -9.383 -10.413 1.00 97.38 206 LYS A O 1
ATOM 1686 N N . ASN A 1 207 ? 19.108 -7.280 -10.425 1.00 96.44 207 ASN A N 1
ATOM 1687 C CA . ASN A 1 207 ? 19.533 -7.286 -11.822 1.00 96.44 207 ASN A CA 1
ATOM 1688 C C . ASN A 1 207 ? 20.848 -6.501 -12.007 1.00 96.44 207 ASN A C 1
ATOM 1690 O O . ASN A 1 207 ? 21.621 -6.371 -11.064 1.00 96.44 207 ASN A O 1
ATOM 1694 N N . LEU A 1 208 ? 21.163 -6.060 -13.228 1.00 96.75 208 LEU A N 1
ATOM 1695 C CA . LEU A 1 208 ? 22.416 -5.352 -13.535 1.00 96.75 208 LEU A CA 1
ATOM 1696 C C . LEU A 1 208 ? 22.339 -3.824 -13.335 1.00 96.75 208 LEU A C 1
ATOM 1698 O O . LEU A 1 208 ? 23.329 -3.146 -13.584 1.00 96.75 208 LEU A O 1
ATOM 1702 N N . ASP A 1 209 ? 21.179 -3.282 -12.960 1.00 98.25 209 ASP A N 1
ATOM 1703 C CA . ASP A 1 209 ? 20.946 -1.850 -12.770 1.00 98.25 209 ASP A CA 1
ATOM 1704 C C . ASP A 1 209 ? 21.153 -1.457 -11.298 1.00 98.25 209 ASP A C 1
ATOM 1706 O O . ASP A 1 209 ? 20.462 -1.942 -10.397 1.00 98.25 209 ASP A O 1
ATOM 1710 N N . ASP A 1 210 ? 22.130 -0.582 -11.055 1.00 97.94 210 ASP A N 1
ATOM 1711 C CA . ASP A 1 210 ? 22.543 -0.193 -9.704 1.00 97.94 210 ASP A CA 1
ATOM 1712 C C . ASP A 1 210 ? 21.441 0.573 -8.952 1.00 97.94 210 ASP A C 1
ATOM 1714 O O . ASP A 1 210 ? 21.250 0.357 -7.754 1.00 97.94 210 ASP A O 1
ATOM 1718 N N . ASP A 1 211 ? 20.673 1.427 -9.638 1.00 98.31 211 ASP A N 1
ATOM 1719 C CA . ASP A 1 211 ? 19.577 2.189 -9.026 1.00 98.31 211 ASP A CA 1
ATOM 1720 C C . ASP A 1 211 ? 18.396 1.291 -8.660 1.00 98.31 211 ASP A C 1
ATOM 1722 O O . ASP A 1 211 ? 17.786 1.460 -7.600 1.00 98.31 211 ASP A O 1
ATOM 1726 N N . TYR A 1 212 ? 18.095 0.309 -9.510 1.00 98.50 212 TYR A N 1
ATOM 1727 C CA . TYR A 1 212 ? 17.102 -0.718 -9.221 1.00 98.50 212 TYR A CA 1
ATOM 1728 C C . TYR A 1 212 ? 17.494 -1.526 -7.978 1.00 98.50 212 TYR A C 1
ATOM 1730 O O . TYR A 1 212 ? 16.699 -1.675 -7.052 1.00 98.50 212 TYR A O 1
ATOM 1738 N N . ASN A 1 213 ? 18.734 -2.019 -7.923 1.00 98.19 213 ASN A N 1
ATOM 1739 C CA . ASN A 1 213 ? 19.218 -2.814 -6.793 1.00 98.19 213 ASN A CA 1
ATOM 1740 C C . ASN A 1 213 ? 19.282 -1.998 -5.495 1.00 98.19 213 ASN A C 1
ATOM 1742 O O . ASN A 1 213 ? 18.893 -2.504 -4.443 1.00 98.19 213 ASN A O 1
ATOM 1746 N N . ARG A 1 214 ? 19.679 -0.721 -5.571 1.00 98.12 214 ARG A N 1
ATOM 1747 C CA . ARG A 1 214 ? 19.677 0.196 -4.425 1.00 98.12 214 ARG A CA 1
ATOM 1748 C C . ARG A 1 214 ? 18.282 0.360 -3.823 1.00 98.12 214 ARG A C 1
ATOM 1750 O O . ARG A 1 214 ? 18.148 0.381 -2.604 1.00 98.12 214 ARG A O 1
ATOM 1757 N N . ALA A 1 215 ? 17.234 0.436 -4.644 1.00 98.06 215 ALA A N 1
ATOM 1758 C CA . ALA A 1 215 ? 15.860 0.469 -4.141 1.00 98.06 215 ALA A CA 1
ATOM 1759 C C . ALA A 1 215 ? 15.474 -0.815 -3.391 1.00 98.06 215 ALA A C 1
ATOM 1761 O O . ALA A 1 215 ? 14.788 -0.744 -2.374 1.00 98.06 215 ALA A O 1
ATOM 1762 N N . LEU A 1 216 ? 15.918 -1.986 -3.861 1.00 98.00 216 LEU A N 1
ATOM 1763 C CA . LEU A 1 216 ? 15.676 -3.254 -3.164 1.00 98.00 216 LEU A CA 1
ATOM 1764 C C . LEU A 1 216 ? 16.381 -3.295 -1.802 1.00 98.00 216 LEU A C 1
ATOM 1766 O O . LEU A 1 216 ? 15.799 -3.772 -0.828 1.00 98.00 216 LEU A O 1
ATOM 1770 N N . ASP A 1 217 ? 17.598 -2.755 -1.717 1.00 96.38 217 ASP A N 1
ATOM 1771 C CA . ASP A 1 217 ? 18.328 -2.640 -0.453 1.00 96.38 217 ASP A CA 1
ATOM 1772 C C . ASP A 1 217 ? 17.629 -1.650 0.509 1.00 96.38 217 ASP A C 1
ATOM 1774 O O . ASP A 1 217 ? 17.505 -1.924 1.703 1.00 96.38 217 ASP A O 1
ATOM 1778 N N . GLU A 1 218 ? 17.070 -0.543 0.009 1.00 96.31 218 GLU A N 1
ATOM 1779 C CA . GLU A 1 218 ? 16.239 0.376 0.808 1.00 96.31 218 GLU A CA 1
ATOM 1780 C C . GLU A 1 218 ? 14.943 -0.284 1.316 1.00 96.31 218 GLU A C 1
ATOM 1782 O O . GLU A 1 218 ? 14.546 -0.075 2.466 1.00 96.31 218 GLU A O 1
ATOM 1787 N N . ILE A 1 219 ? 14.296 -1.124 0.499 1.00 95.88 219 ILE A N 1
ATOM 1788 C CA . ILE A 1 219 ? 13.137 -1.926 0.925 1.00 95.88 219 ILE A CA 1
ATOM 1789 C C . ILE A 1 219 ? 13.546 -2.904 2.030 1.00 95.88 219 ILE A C 1
ATOM 1791 O O . ILE A 1 219 ? 12.830 -3.031 3.025 1.00 95.88 219 ILE A O 1
ATOM 1795 N N . TRP A 1 220 ? 14.705 -3.556 1.901 1.00 93.88 220 TRP A N 1
ATOM 1796 C CA . TRP A 1 220 ? 15.237 -4.429 2.947 1.00 93.88 220 TRP A CA 1
ATOM 1797 C C . TRP A 1 220 ? 15.473 -3.678 4.260 1.00 93.88 220 TRP A C 1
ATOM 1799 O O . TRP A 1 220 ? 15.068 -4.153 5.323 1.00 93.88 220 TRP A O 1
ATOM 1809 N N . ASN A 1 221 ? 16.077 -2.492 4.190 1.00 90.75 221 ASN A N 1
ATOM 1810 C CA . ASN A 1 221 ? 16.342 -1.655 5.359 1.00 90.75 221 ASN A CA 1
ATOM 1811 C C . ASN A 1 221 ? 15.045 -1.199 6.040 1.00 90.75 221 ASN A C 1
ATOM 1813 O O . ASN A 1 221 ? 14.962 -1.184 7.268 1.00 90.75 221 ASN A O 1
ATOM 1817 N N . LEU A 1 222 ? 14.011 -0.870 5.258 1.00 90.06 222 LEU A N 1
ATOM 1818 C CA . LEU A 1 222 ? 12.692 -0.522 5.788 1.00 90.06 222 LEU A CA 1
ATOM 1819 C C . LEU A 1 222 ? 11.990 -1.727 6.441 1.00 90.06 222 LEU A C 1
ATOM 1821 O O . LEU A 1 222 ? 11.326 -1.578 7.472 1.00 90.06 222 LEU A O 1
ATOM 1825 N N . PHE A 1 223 ? 12.161 -2.921 5.867 1.00 88.50 223 PHE A N 1
ATOM 1826 C CA . PHE A 1 223 ? 11.578 -4.163 6.373 1.00 88.50 223 PHE A CA 1
ATOM 1827 C C . PHE A 1 223 ? 12.266 -4.648 7.656 1.00 88.50 223 PHE A C 1
ATOM 1829 O O . PHE A 1 223 ? 11.595 -5.116 8.583 1.00 88.50 223 PHE A O 1
ATOM 1836 N N . ASN A 1 224 ? 13.591 -4.500 7.719 1.00 84.25 224 ASN A N 1
ATOM 1837 C CA . ASN A 1 224 ? 14.454 -4.979 8.793 1.00 84.25 224 ASN A CA 1
ATOM 1838 C C . ASN A 1 224 ? 15.419 -3.878 9.303 1.00 84.25 224 ASN A C 1
ATOM 1840 O O . ASN A 1 224 ? 16.631 -3.955 9.076 1.00 84.25 224 ASN A O 1
ATOM 1844 N N . PRO A 1 225 ? 14.914 -2.877 10.048 1.00 68.44 225 PRO A N 1
ATOM 1845 C CA . PRO A 1 225 ? 15.680 -1.689 10.449 1.00 68.44 225 PRO A CA 1
ATOM 1846 C C . PRO A 1 225 ? 16.792 -1.959 11.481 1.00 68.44 225 PRO A C 1
ATOM 1848 O O . PRO A 1 225 ? 17.572 -1.066 11.805 1.00 68.44 225 PRO A O 1
ATOM 1851 N N . SER A 1 226 ? 16.874 -3.173 12.031 1.00 62.22 226 SER A N 1
ATOM 1852 C CA . SER A 1 226 ? 17.780 -3.552 13.123 1.00 62.22 226 SER A CA 1
ATOM 1853 C C . SER A 1 226 ? 19.146 -4.087 12.672 1.00 62.22 226 SER A C 1
ATOM 1855 O O . SER A 1 226 ? 19.959 -4.452 13.522 1.00 62.22 226 SER A O 1
ATOM 1857 N N . LYS A 1 227 ? 19.449 -4.112 11.366 1.00 51.16 227 LYS A N 1
ATOM 1858 C CA . LYS A 1 227 ? 20.807 -4.383 10.866 1.00 51.16 227 LYS A CA 1
ATOM 1859 C C . LYS A 1 227 ? 21.476 -3.076 10.420 1.00 51.16 227 LYS A C 1
ATOM 1861 O O . LYS A 1 227 ? 21.133 -2.573 9.356 1.00 51.16 227 LYS A O 1
ATOM 1866 N N . PRO A 1 228 ? 22.453 -2.537 11.174 1.00 40.19 228 PRO A N 1
ATOM 1867 C CA . PRO A 1 228 ? 23.387 -1.568 10.616 1.00 40.19 228 PRO A CA 1
ATOM 1868 C C . PRO A 1 228 ? 24.119 -2.239 9.453 1.00 40.19 228 PRO A C 1
ATOM 1870 O O . PRO A 1 228 ? 24.471 -3.418 9.563 1.00 40.19 228 PRO A O 1
ATOM 1873 N N . ASN A 1 229 ? 24.353 -1.504 8.366 1.00 40.59 229 ASN A N 1
ATOM 1874 C CA . ASN A 1 229 ? 25.230 -1.928 7.279 1.00 40.59 229 ASN A CA 1
ATOM 1875 C C . ASN A 1 229 ? 26.536 -2.474 7.874 1.00 40.59 229 ASN A C 1
ATOM 1877 O O . ASN A 1 229 ? 27.344 -1.720 8.413 1.00 40.59 229 ASN A O 1
ATOM 1881 N N . MET A 1 230 ? 26.737 -3.793 7.813 1.00 34.12 230 MET A N 1
ATOM 1882 C CA . MET A 1 230 ? 28.072 -4.357 7.962 1.00 34.12 230 MET A CA 1
ATOM 1883 C C . MET A 1 230 ? 28.780 -4.100 6.638 1.00 34.12 230 MET A C 1
ATOM 1885 O O . MET A 1 230 ? 28.712 -4.914 5.721 1.00 34.12 230 MET A O 1
ATOM 1889 N N . GLU A 1 231 ? 29.372 -2.913 6.532 1.00 33.53 231 GLU A N 1
ATOM 1890 C CA . GLU A 1 231 ? 30.352 -2.604 5.498 1.00 33.53 231 GLU A CA 1
ATOM 1891 C C . GLU A 1 231 ? 31.541 -3.571 5.647 1.00 33.53 231 GLU A C 1
ATOM 1893 O O . GLU A 1 231 ? 32.077 -3.752 6.746 1.00 33.53 231 GLU A O 1
ATOM 1898 N N . LEU A 1 232 ? 31.880 -4.230 4.535 1.00 31.06 232 LEU A N 1
ATOM 1899 C CA . LEU A 1 232 ? 33.146 -4.929 4.295 1.00 31.06 232 LEU A CA 1
ATOM 1900 C C . LEU A 1 232 ? 34.204 -3.926 3.833 1.00 31.06 232 LEU A C 1
ATOM 1902 O O . LEU A 1 232 ? 33.845 -3.052 3.012 1.00 31.06 232 LEU A O 1
#

Secondary structure (DSSP, 8-state):
-PPPHHHHHHHHHHHHHHHHHHHHHHHHHHHH-SS-TTHHHHHHHHHHHHHHHHHHHHHHTTTGGG-S-THHHHHHTT-HHHHHHHHGGGGGT-------S-TTS-------PPSS--GGGSS-SS--B-TTT-PBP-GGGT--HHHHHHHHHHHHHHHHHHHHHHHHHHSS--HHHHHHHHHHHHHHHHS---GGGHHHHHHHH--S-HHHHHHHHHHHHHH-TT------